Protein AF-A0AAD5YT96-F1 (afdb_monomer_lite)

Organism: NCBI:txid56174

Foldseek 3Di:
DKKFFDPDPPPDCVVVVVVVVVPPPPDDDDDDDDDDDDDDDDDDPDDPDDPPPGDPAIADADPDPVSNVVVQPFADPPRRTGIDDDDFPKDWDWDADPVGIDIDIDDDGPDDDHPDPDQDPVLLVVLLVVCVVPVPDALVCLQVAPQDPVGGHDHNCVSDVCSPDSVSSVVSSVVSVCVVVPVDDVVVVVVVVVVVCVVPVVFFPDADVVVGDTHGHDPVNVVVVVPPPPVPDDPPDPDDPVPDDPPPPPDPPDDPDDDDPPPPDDPDPPPPPVPVVVVVVVVVVVVVVVVVPPDD

Structure (mmCIF, N/CA/C/O backbone):
data_AF-A0AAD5YT96-F1
#
_entry.id   AF-A0AAD5YT96-F1
#
loop_
_atom_site.group_PDB
_atom_site.id
_atom_site.type_symbol
_atom_site.label_atom_id
_atom_site.label_alt_id
_atom_site.label_comp_id
_atom_site.label_asym_id
_atom_site.label_entity_id
_atom_site.label_seq_id
_atom_site.pdbx_PDB_ins_code
_atom_site.Cartn_x
_atom_site.Cartn_y
_atom_site.Cartn_z
_atom_site.occupancy
_atom_site.B_iso_or_equiv
_atom_site.auth_seq_id
_atom_site.auth_comp_id
_atom_site.auth_asym_id
_atom_site.auth_atom_id
_atom_site.pdbx_PDB_model_num
ATOM 1 N N . MET A 1 1 ? -18.686 1.830 10.855 1.00 65.75 1 MET A N 1
ATOM 2 C CA . MET A 1 1 ? -18.385 1.166 12.133 1.00 65.75 1 MET A CA 1
ATOM 3 C C . MET A 1 1 ? -17.156 1.836 12.727 1.00 65.75 1 MET A C 1
ATOM 5 O O . MET A 1 1 ? -16.194 1.998 11.982 1.00 65.75 1 MET A O 1
ATOM 9 N N . PHE A 1 2 ? -17.164 2.235 14.001 1.00 76.19 2 PHE A N 1
ATOM 10 C CA . PHE A 1 2 ? -15.966 2.709 14.718 1.00 76.19 2 PHE A CA 1
ATOM 11 C C . PHE A 1 2 ? -16.001 2.341 16.193 1.00 76.19 2 PHE A C 1
ATOM 13 O O . PHE A 1 2 ? -17.025 1.892 16.704 1.00 76.19 2 PHE A O 1
ATOM 20 N N . LEU A 1 3 ? -14.857 2.530 16.848 1.00 70.88 3 LEU A N 1
ATOM 21 C CA . LEU A 1 3 ? -14.737 2.448 18.294 1.00 70.88 3 LEU A CA 1
ATOM 22 C C . LEU A 1 3 ? -14.707 3.851 18.896 1.00 70.88 3 LEU A C 1
ATOM 24 O O . LEU A 1 3 ? -13.944 4.697 18.421 1.00 70.88 3 LEU A O 1
ATOM 28 N N . HIS A 1 4 ? -15.523 4.083 19.918 1.00 74.69 4 HIS A N 1
ATOM 29 C CA . HIS A 1 4 ? -15.479 5.279 20.758 1.00 74.69 4 HIS A CA 1
ATOM 30 C C . HIS A 1 4 ? -14.890 4.918 22.123 1.00 74.69 4 HIS A C 1
ATOM 32 O O . HIS A 1 4 ? -15.041 3.786 22.574 1.00 74.69 4 HIS A O 1
ATOM 38 N N . VAL A 1 5 ? -14.215 5.856 22.783 1.00 73.31 5 VAL A N 1
ATOM 39 C CA . VAL A 1 5 ? -13.681 5.630 24.128 1.00 73.31 5 VAL A CA 1
ATOM 40 C C . VAL A 1 5 ? -14.692 6.110 25.166 1.00 73.31 5 VAL A C 1
ATOM 42 O O . VAL A 1 5 ? -15.001 7.299 25.210 1.00 73.31 5 VAL A O 1
ATOM 45 N N . GLU A 1 6 ? -15.192 5.227 26.025 1.00 66.19 6 GLU A N 1
ATOM 46 C CA . GLU A 1 6 ? -15.947 5.659 27.207 1.00 66.19 6 GLU A CA 1
ATOM 47 C C . GLU A 1 6 ? -14.989 5.908 28.374 1.00 66.19 6 GLU A C 1
ATOM 49 O O . GLU A 1 6 ? -14.220 5.033 28.779 1.00 66.19 6 GLU A O 1
ATOM 54 N N . SER A 1 7 ? -15.032 7.117 28.934 1.00 53.22 7 SER A N 1
ATOM 55 C CA . SER A 1 7 ? -14.354 7.440 30.187 1.00 53.22 7 SER A CA 1
ATOM 56 C C . SER A 1 7 ? -15.184 6.900 31.350 1.00 53.22 7 SER A C 1
ATOM 58 O O . SER A 1 7 ? -15.974 7.632 31.946 1.00 53.22 7 SER A O 1
ATOM 60 N N . LYS A 1 8 ? -15.045 5.612 31.669 1.00 52.78 8 LYS A N 1
ATOM 61 C CA . LYS A 1 8 ? -15.548 5.111 32.951 1.00 52.78 8 LYS A CA 1
ATOM 62 C C . LYS A 1 8 ? -14.584 5.549 34.059 1.00 52.78 8 LYS A C 1
ATOM 64 O O . LYS A 1 8 ? -13.377 5.357 33.898 1.00 52.78 8 LYS A O 1
ATOM 69 N N . PRO A 1 9 ? -15.072 6.156 35.154 1.00 51.94 9 PRO A N 1
ATOM 70 C CA . PRO A 1 9 ? -14.238 6.389 36.322 1.00 51.94 9 PRO A CA 1
ATOM 71 C C . PRO A 1 9 ? -13.747 5.032 36.842 1.00 51.94 9 PRO A C 1
ATOM 73 O O . PRO A 1 9 ? -14.511 4.071 36.918 1.00 51.94 9 PRO A O 1
ATOM 76 N N . LEU A 1 10 ? -12.451 4.942 37.132 1.00 49.16 10 LEU A N 1
ATOM 77 C CA . LEU A 1 10 ? -11.781 3.732 37.608 1.00 49.16 10 LEU A CA 1
ATOM 78 C C . LEU A 1 10 ? -12.181 3.437 39.063 1.00 49.16 10 LEU A C 1
ATOM 80 O O . LEU A 1 10 ? -11.370 3.579 39.964 1.00 49.16 10 LEU A O 1
ATOM 84 N N . THR A 1 11 ? -13.429 3.051 39.322 1.00 48.69 11 THR A N 1
ATOM 85 C CA . THR A 1 11 ? -13.911 2.739 40.682 1.00 48.69 11 THR A CA 1
ATOM 86 C C . THR A 1 11 ? -13.857 1.242 41.007 1.00 48.69 11 THR A C 1
ATOM 88 O O . THR A 1 11 ? -14.713 0.750 41.730 1.00 48.69 11 THR A O 1
ATOM 91 N N . GLY A 1 12 ? -12.899 0.486 40.457 1.00 48.53 12 GLY A N 1
ATOM 92 C CA . GLY A 1 12 ? -12.853 -0.969 40.693 1.00 48.53 12 GLY A CA 1
ATOM 93 C C . GLY A 1 12 ? -11.613 -1.727 40.212 1.00 48.53 12 GLY A C 1
ATOM 94 O O . GLY A 1 12 ? -11.665 -2.948 40.121 1.00 48.53 12 GLY A O 1
ATOM 95 N N . ILE A 1 13 ? -10.508 -1.047 39.875 1.00 51.44 13 ILE A N 1
ATOM 96 C CA . ILE A 1 13 ? -9.258 -1.733 39.473 1.00 51.44 13 ILE A CA 1
ATOM 97 C C . ILE A 1 13 ? -8.363 -2.071 40.683 1.00 51.44 13 ILE A C 1
ATOM 99 O O . ILE A 1 13 ? -7.537 -2.977 40.590 1.00 51.44 13 ILE A O 1
ATOM 103 N N . GLU A 1 14 ? -8.568 -1.432 41.840 1.00 52.09 14 GLU A N 1
ATOM 104 C CA . GLU A 1 14 ? -7.788 -1.711 43.060 1.00 52.09 14 GLU A CA 1
ATOM 105 C C . GLU A 1 14 ? -7.943 -3.167 43.541 1.00 52.09 14 GLU A C 1
ATOM 107 O O . GLU A 1 14 ? -6.969 -3.782 43.970 1.00 52.09 14 GLU A O 1
ATOM 112 N N . GLU A 1 15 ? -9.115 -3.776 43.342 1.00 51.19 15 GLU A N 1
ATOM 113 C CA . GLU A 1 15 ? -9.391 -5.154 43.775 1.00 51.19 15 GLU A CA 1
ATOM 114 C C . GLU A 1 15 ? -8.716 -6.220 42.880 1.00 51.19 15 GLU A C 1
ATOM 116 O O . GLU A 1 15 ? -8.413 -7.324 43.331 1.00 51.19 15 GLU A O 1
ATOM 121 N N . GLN A 1 16 ? -8.392 -5.889 41.621 1.00 51.47 16 GLN A N 1
ATOM 122 C CA . GLN A 1 16 ? -7.688 -6.802 40.703 1.00 51.47 16 GLN A CA 1
ATOM 123 C C . GLN A 1 16 ? -6.158 -6.700 40.790 1.00 51.47 16 GLN A C 1
ATOM 125 O O . GLN A 1 16 ? -5.457 -7.623 40.368 1.00 51.47 16 GLN A O 1
ATOM 130 N N . LEU A 1 17 ? -5.622 -5.603 41.337 1.00 54.84 17 LEU A N 1
ATOM 131 C CA . LEU A 1 17 ? -4.183 -5.448 41.579 1.00 54.84 17 LEU A CA 1
ATOM 132 C C . LEU A 1 17 ? -3.730 -6.212 42.831 1.00 54.84 17 LEU A C 1
ATOM 134 O O . LEU A 1 17 ? -2.691 -6.866 42.774 1.00 54.84 17 LEU A O 1
ATOM 138 N N . GLN A 1 18 ? -4.550 -6.263 43.889 1.00 54.16 18 GLN A N 1
ATOM 139 C CA . GLN A 1 18 ? -4.245 -7.064 45.085 1.00 54.16 18 GLN A CA 1
ATOM 140 C C . GLN A 1 18 ? -4.156 -8.571 44.796 1.00 54.16 18 GLN A C 1
ATOM 142 O O . GLN A 1 18 ? -3.292 -9.243 45.347 1.00 54.16 18 GLN A O 1
ATOM 147 N N . GLN A 1 19 ? -4.961 -9.105 43.868 1.00 50.59 19 GLN A N 1
ATOM 148 C CA . GLN A 1 19 ? -4.859 -10.518 43.464 1.00 50.59 19 GLN A CA 1
ATOM 149 C C . GLN A 1 19 ? -3.621 -10.836 42.608 1.00 50.59 19 GLN A C 1
ATOM 151 O O . GLN A 1 19 ? -3.222 -11.997 42.523 1.00 50.59 19 GLN A O 1
ATOM 156 N N . LYS A 1 20 ? -2.998 -9.836 41.968 1.00 52.22 20 LYS A N 1
ATOM 157 C CA . LYS A 1 20 ? -1.771 -10.029 41.176 1.00 52.22 20 LYS A CA 1
ATOM 158 C C . LYS A 1 20 ? -0.493 -9.929 42.004 1.00 52.22 20 LYS A C 1
ATOM 160 O O . LYS A 1 20 ? 0.502 -10.532 41.612 1.00 52.22 20 LYS A O 1
ATOM 165 N N . GLU A 1 21 ? -0.513 -9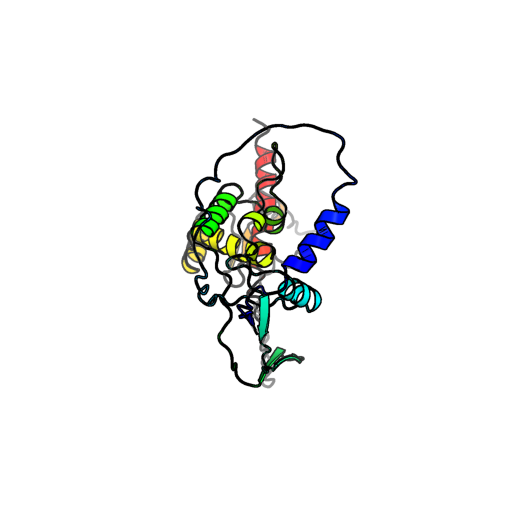.218 43.128 1.00 52.41 21 GLU A N 1
ATOM 166 C CA . GLU A 1 21 ? 0.627 -9.175 44.052 1.00 52.41 21 GLU A CA 1
ATOM 167 C C . GLU A 1 21 ? 0.802 -10.501 44.807 1.00 52.41 21 GLU A C 1
ATOM 169 O O . GLU A 1 21 ? 1.930 -10.920 45.035 1.00 52.41 21 GLU A O 1
ATOM 174 N N . THR A 1 22 ? -0.278 -11.252 45.055 1.00 46.03 22 THR A N 1
ATOM 175 C CA . THR A 1 22 ? -0.202 -12.568 45.725 1.00 46.03 22 THR A CA 1
ATOM 176 C C . THR A 1 22 ? 0.441 -13.673 44.870 1.00 46.03 22 THR A C 1
ATOM 178 O O . THR A 1 22 ? 0.828 -14.706 45.402 1.00 46.03 22 THR A O 1
ATOM 181 N N . TYR A 1 23 ? 0.581 -13.481 43.553 1.00 45.09 23 TYR A N 1
ATOM 182 C CA . TYR A 1 23 ? 1.181 -14.470 42.641 1.00 45.09 23 TYR A CA 1
ATOM 183 C C . TYR A 1 23 ? 2.608 -14.126 42.195 1.00 45.09 23 TYR A C 1
ATOM 185 O O . TYR A 1 23 ? 3.166 -14.825 41.352 1.00 45.09 23 TYR A O 1
ATOM 193 N N . LYS A 1 24 ? 3.210 -13.060 42.735 1.00 41.88 24 LYS A N 1
ATOM 194 C CA . LYS A 1 24 ? 4.530 -12.578 42.303 1.00 41.88 24 LYS A CA 1
ATOM 195 C C . LYS A 1 24 ? 5.691 -12.938 43.239 1.00 41.88 24 LYS A C 1
ATOM 197 O O . LYS A 1 24 ? 6.822 -12.618 42.908 1.00 41.88 24 LYS A O 1
ATOM 202 N N . GLU A 1 25 ? 5.436 -13.633 44.348 1.00 47.22 25 GLU A N 1
ATOM 203 C CA . GLU A 1 25 ? 6.465 -14.023 45.332 1.00 47.22 25 GLU A CA 1
ATOM 204 C C . GLU A 1 25 ? 7.109 -15.406 45.091 1.00 47.22 25 GLU A C 1
ATOM 206 O O . GLU A 1 25 ? 7.810 -15.901 45.968 1.00 47.22 25 GLU A O 1
ATOM 211 N N . LEU A 1 26 ? 6.911 -16.055 43.933 1.00 48.59 26 LEU A N 1
ATOM 212 C CA . LEU A 1 26 ? 7.456 -17.409 43.704 1.00 48.59 26 LEU A CA 1
ATOM 213 C C . LEU A 1 26 ? 8.486 -17.570 42.584 1.00 48.59 26 LEU A C 1
ATOM 215 O O . LEU A 1 26 ? 9.011 -18.667 42.45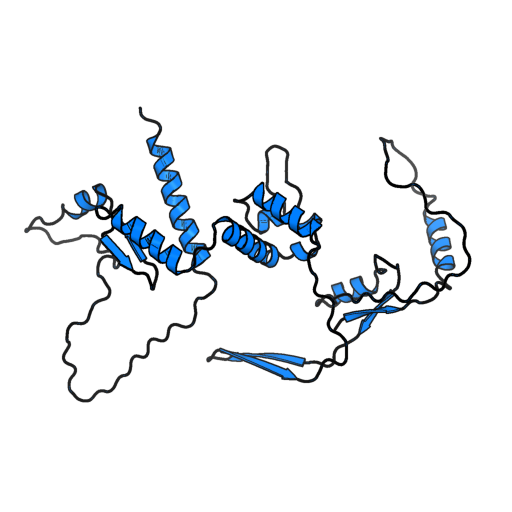8 1.00 48.59 26 LEU A O 1
ATOM 219 N N . ASP A 1 27 ? 8.859 -16.522 41.848 1.00 42.41 27 ASP A N 1
ATOM 220 C CA . ASP A 1 27 ? 9.869 -16.649 40.787 1.00 42.41 27 ASP A CA 1
ATOM 221 C C . ASP A 1 27 ? 10.835 -15.451 40.775 1.00 42.41 27 ASP A C 1
ATOM 223 O O . ASP A 1 27 ? 10.797 -14.598 39.887 1.00 42.41 27 ASP A O 1
ATOM 227 N N . GLU A 1 28 ? 11.731 -15.392 41.761 1.00 47.16 28 GLU A N 1
ATOM 228 C CA . GLU A 1 28 ? 12.970 -14.611 41.674 1.00 47.16 28 GLU A CA 1
ATOM 229 C C . GLU A 1 28 ? 14.167 -15.489 42.052 1.00 47.16 28 GLU A C 1
ATOM 231 O O . GLU A 1 28 ? 14.463 -15.668 43.225 1.00 47.16 28 GLU A O 1
ATOM 236 N N . GLU A 1 29 ? 14.890 -16.000 41.050 1.00 41.94 29 GLU A N 1
ATOM 237 C CA . GLU A 1 29 ? 16.328 -16.270 41.158 1.00 41.94 29 GLU A CA 1
ATOM 238 C C . GLU A 1 29 ? 16.988 -16.288 39.760 1.00 41.94 29 GLU A C 1
ATOM 240 O O . GLU A 1 29 ? 16.572 -17.033 38.875 1.00 41.94 29 GLU A O 1
ATOM 245 N N . SER A 1 30 ? 18.069 -15.499 39.612 1.00 43.31 30 SER A N 1
ATOM 246 C CA . SER A 1 30 ? 19.085 -15.517 38.530 1.00 43.31 30 SER A CA 1
ATOM 247 C C . SER A 1 30 ? 18.686 -14.887 37.170 1.00 43.31 30 SER A C 1
ATOM 249 O O . SER A 1 30 ? 17.734 -15.315 36.539 1.00 43.31 30 SER A O 1
ATOM 251 N N . SER A 1 31 ? 19.357 -13.897 36.560 1.00 41.06 31 SER A N 1
ATOM 252 C CA . SER A 1 31 ? 20.645 -13.221 36.782 1.00 41.06 31 SER A CA 1
ATOM 253 C C . SER A 1 31 ? 20.791 -12.016 35.815 1.00 41.06 31 SER A C 1
ATOM 255 O O . SER A 1 31 ? 20.471 -12.151 34.637 1.00 41.06 31 SER A O 1
ATOM 257 N N . THR A 1 32 ? 21.329 -10.892 36.322 1.00 41.47 32 THR A N 1
ATOM 258 C CA . THR A 1 32 ? 22.281 -9.903 35.721 1.00 41.47 32 THR A CA 1
ATOM 259 C C . THR A 1 32 ? 22.065 -9.388 34.275 1.00 41.47 32 THR A C 1
ATOM 261 O O . THR A 1 32 ? 22.180 -10.153 33.327 1.00 41.47 32 THR A O 1
ATOM 264 N N . ALA A 1 33 ? 21.714 -8.119 34.008 1.00 43.22 33 ALA A N 1
ATOM 265 C CA . ALA A 1 33 ? 22.421 -6.827 34.199 1.00 43.22 33 ALA A CA 1
ATOM 266 C C . ALA A 1 33 ? 23.356 -6.386 33.040 1.00 43.22 33 ALA A C 1
ATOM 268 O O . ALA A 1 33 ? 24.482 -6.859 32.934 1.00 43.22 33 ALA A O 1
ATOM 269 N N . SER A 1 34 ? 22.889 -5.407 32.247 1.00 44.03 34 SER A N 1
ATOM 270 C CA . SER A 1 34 ? 23.604 -4.185 31.796 1.00 44.03 34 SER A CA 1
ATOM 271 C C . SER A 1 34 ? 22.580 -3.256 31.097 1.00 44.03 34 SER A C 1
ATOM 273 O O . SER A 1 34 ? 21.880 -3.666 30.177 1.00 44.03 34 SER A O 1
ATOM 275 N N . GLU A 1 35 ? 22.141 -2.178 31.760 1.00 41.09 35 GLU A N 1
ATOM 276 C CA . GLU A 1 35 ? 22.614 -0.780 31.616 1.00 41.09 35 GLU A CA 1
ATOM 277 C C . GLU A 1 35 ? 22.370 -0.143 30.230 1.00 41.09 35 GLU A C 1
ATOM 279 O O . GLU A 1 35 ? 22.791 -0.680 29.216 1.00 41.09 35 GLU A O 1
ATOM 284 N N . SER A 1 36 ? 21.794 1.053 30.071 1.00 43.91 36 SER A N 1
ATOM 285 C CA . SER A 1 36 ? 20.964 1.926 30.915 1.00 43.91 36 SER A CA 1
ATOM 286 C C . SER A 1 36 ? 20.520 3.132 30.056 1.00 43.91 36 SER A C 1
ATOM 288 O O . SER A 1 36 ? 21.284 3.687 29.278 1.00 43.91 36 SER A O 1
ATOM 290 N N . GLN A 1 37 ? 19.242 3.496 30.204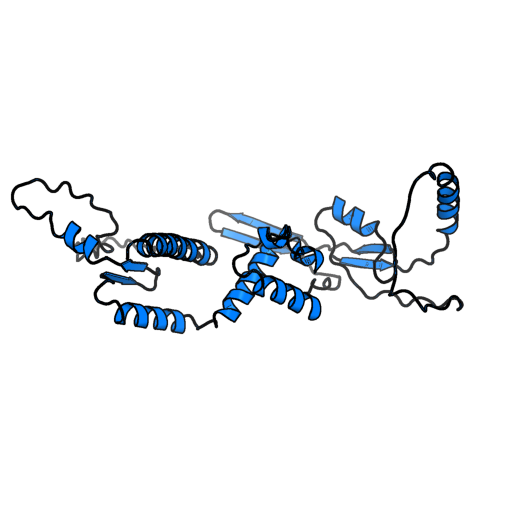 1.00 38.41 37 GLN A N 1
ATOM 291 C CA . GLN A 1 37 ? 18.738 4.850 30.488 1.00 38.41 37 GLN A CA 1
ATOM 292 C C . GLN A 1 37 ? 19.153 6.038 29.595 1.00 38.41 37 GLN A C 1
ATOM 294 O O . GLN A 1 37 ? 20.287 6.498 29.621 1.00 38.41 37 GLN A O 1
ATOM 299 N N . ASN A 1 38 ? 18.152 6.656 28.949 1.00 38.19 38 ASN A N 1
ATOM 300 C CA . ASN A 1 38 ? 17.862 8.095 29.088 1.00 38.19 38 ASN A CA 1
ATOM 301 C C . ASN A 1 38 ? 16.631 8.486 28.250 1.00 38.19 38 ASN A C 1
ATOM 303 O O . ASN A 1 38 ? 16.779 8.764 27.068 1.00 38.19 38 ASN A O 1
ATOM 307 N N . TYR A 1 39 ? 15.430 8.487 28.847 1.00 39.91 39 TYR A N 1
ATOM 308 C CA . TYR A 1 39 ? 14.295 9.377 28.501 1.00 39.91 39 TYR A CA 1
ATOM 309 C C . TYR A 1 39 ? 13.114 9.138 29.468 1.00 39.91 39 TYR A C 1
ATOM 311 O O . TYR A 1 39 ? 12.016 8.761 29.070 1.00 39.91 39 TYR A O 1
ATOM 319 N N . ALA A 1 40 ? 13.340 9.284 30.773 1.00 44.59 40 ALA A N 1
ATOM 320 C CA . ALA A 1 40 ? 12.254 9.239 31.752 1.00 44.59 40 ALA A CA 1
ATOM 321 C C . ALA A 1 40 ? 12.629 10.057 32.986 1.00 44.59 40 ALA A C 1
ATOM 323 O O . ALA A 1 40 ? 13.113 9.531 33.983 1.00 44.59 40 ALA A O 1
ATOM 324 N N . SER A 1 41 ? 12.407 11.362 32.909 1.00 42.34 41 SER A N 1
ATOM 325 C CA . SER A 1 41 ? 12.352 12.218 34.086 1.00 42.34 41 SER A CA 1
ATOM 326 C C . SER A 1 41 ? 11.353 13.343 33.835 1.00 42.34 41 SER A C 1
ATOM 328 O O . SER A 1 41 ? 11.331 13.944 32.762 1.00 42.34 41 SER A O 1
ATOM 330 N N . ASN A 1 42 ? 10.535 13.579 34.861 1.00 44.09 42 ASN A N 1
ATOM 331 C CA . ASN A 1 42 ? 9.488 14.591 35.019 1.00 44.09 42 ASN A CA 1
ATOM 332 C C . ASN A 1 42 ? 8.083 14.199 34.538 1.00 44.09 42 ASN A C 1
ATOM 334 O O . ASN A 1 42 ? 7.628 14.625 33.482 1.00 44.09 42 ASN A O 1
ATOM 338 N N . MET A 1 43 ? 7.353 13.483 35.398 1.00 42.22 43 MET A N 1
ATOM 339 C CA . MET A 1 43 ? 5.934 13.764 35.637 1.00 42.22 43 MET A CA 1
ATOM 340 C C . MET A 1 43 ? 5.688 13.714 37.145 1.00 42.22 43 MET A C 1
ATOM 342 O O . MET A 1 43 ? 5.783 12.657 37.764 1.00 42.22 43 MET A O 1
ATOM 346 N N . ASP A 1 44 ? 5.445 14.897 37.706 1.00 44.50 44 ASP A N 1
ATOM 347 C CA . ASP A 1 44 ? 5.155 15.135 39.113 1.00 44.50 44 ASP A CA 1
ATOM 348 C C . ASP A 1 44 ? 3.864 14.441 39.554 1.00 44.50 44 ASP A C 1
ATOM 350 O O . ASP A 1 44 ? 2.781 14.625 38.993 1.00 44.50 44 ASP A O 1
ATOM 354 N N . SER A 1 45 ? 4.000 13.679 40.631 1.00 52.44 45 SER A N 1
ATOM 355 C CA . SER A 1 45 ? 2.943 12.979 41.346 1.00 52.44 45 SER A CA 1
ATOM 356 C C . SER A 1 45 ? 2.247 13.914 42.335 1.00 52.44 45 SER A C 1
ATOM 358 O O . SER A 1 45 ? 2.392 13.755 43.541 1.00 52.44 45 SER A O 1
ATOM 360 N N . SER A 1 46 ? 1.488 14.905 41.866 1.00 57.84 46 SER A N 1
ATOM 361 C CA . SER A 1 46 ? 0.400 15.481 42.672 1.00 57.84 46 SER A CA 1
ATOM 362 C C . SER A 1 46 ? -0.547 16.289 41.791 1.00 57.84 46 SER A C 1
ATOM 364 O O . SER A 1 46 ? -0.129 17.248 41.154 1.00 57.84 46 SER A O 1
ATOM 366 N N . THR A 1 47 ? -1.822 15.900 41.716 1.00 47.16 47 THR A N 1
ATOM 367 C CA . THR A 1 47 ? -2.968 16.825 41.626 1.00 47.16 47 THR A CA 1
ATOM 368 C C . THR A 1 47 ? -4.285 16.057 41.605 1.00 47.16 47 THR A C 1
ATOM 370 O O . THR A 1 47 ? -4.471 15.069 40.898 1.00 47.16 47 THR A O 1
ATOM 373 N N . ALA A 1 48 ? -5.204 16.549 42.426 1.00 48.03 48 ALA A N 1
ATOM 374 C CA . ALA A 1 48 ? -6.566 16.086 42.583 1.00 48.03 48 ALA A CA 1
ATOM 375 C C . ALA A 1 48 ? -7.341 16.024 41.254 1.00 48.03 48 ALA A C 1
ATOM 377 O O . ALA A 1 48 ? -7.371 16.994 40.503 1.00 48.03 48 ALA A O 1
ATOM 378 N N . GLY A 1 49 ? -8.018 14.895 41.020 1.00 54.91 49 GLY A N 1
ATOM 379 C CA . GLY A 1 49 ? -9.350 14.810 40.406 1.00 54.91 49 GLY A CA 1
ATOM 380 C C . GLY A 1 49 ? -9.645 15.614 39.136 1.00 54.91 49 GLY A C 1
ATOM 381 O O . GLY A 1 49 ? -10.792 16.014 38.949 1.00 54.91 49 GLY A O 1
ATOM 382 N N . ALA A 1 50 ? -8.671 15.865 38.259 1.00 58.69 50 ALA A N 1
ATOM 383 C CA . ALA A 1 50 ? -8.959 16.473 36.966 1.00 58.69 50 ALA A CA 1
ATOM 384 C C . ALA A 1 50 ? -9.811 15.493 36.147 1.00 58.69 50 ALA A C 1
ATOM 386 O O . ALA A 1 50 ? -9.344 14.418 35.762 1.00 58.69 50 ALA A O 1
ATOM 387 N N . VAL A 1 51 ? -11.072 15.855 35.893 1.00 62.94 51 VAL A N 1
ATOM 388 C CA . VAL A 1 51 ? -11.963 15.131 34.980 1.00 62.94 51 VAL A CA 1
ATOM 389 C C . VAL A 1 51 ? -11.268 15.083 33.621 1.00 62.94 51 VAL A C 1
ATOM 391 O O . VAL A 1 51 ? -11.213 16.074 32.895 1.00 62.94 51 VAL A O 1
ATOM 394 N N . LYS A 1 52 ? -10.656 13.935 33.315 1.00 67.25 52 LYS A N 1
ATOM 395 C CA . LYS A 1 52 ? -9.902 13.715 32.083 1.00 67.25 52 LYS A CA 1
ATOM 396 C C . LYS A 1 52 ? -10.858 13.953 30.919 1.00 67.25 52 LYS A C 1
ATOM 398 O O . LYS A 1 52 ? -11.858 13.247 30.798 1.00 67.25 52 LYS A O 1
ATOM 403 N N . ALA A 1 53 ? -10.576 14.974 30.108 1.00 73.25 53 ALA A N 1
ATOM 404 C CA . ALA A 1 53 ? -11.419 15.328 28.973 1.00 73.25 53 ALA A CA 1
ATOM 405 C C . ALA A 1 53 ? -11.698 14.079 28.112 1.00 73.25 53 ALA A C 1
ATOM 407 O O . ALA A 1 53 ? -10.785 13.263 27.914 1.00 73.25 53 ALA A O 1
ATOM 408 N N . PRO A 1 54 ? -12.937 13.904 27.615 1.00 73.94 54 PRO A N 1
ATOM 409 C CA . PRO A 1 54 ? -13.301 12.730 26.839 1.00 73.94 54 PRO A CA 1
ATOM 410 C C . PRO A 1 54 ? -12.367 12.604 25.638 1.00 73.94 54 PRO A C 1
ATOM 412 O O . PRO A 1 54 ? -12.109 13.559 24.903 1.00 73.94 54 PRO A O 1
ATOM 415 N N . CYS A 1 55 ? -11.813 11.409 25.461 1.00 79.62 55 CYS A N 1
ATOM 416 C CA . CYS A 1 55 ? -10.875 11.151 24.387 1.00 79.62 55 CYS A CA 1
ATOM 417 C C . CYS A 1 55 ? -11.624 11.173 23.050 1.00 79.62 55 CYS A C 1
ATOM 419 O O . CYS A 1 55 ? -12.323 10.224 22.711 1.00 79.62 55 CYS A O 1
ATOM 421 N N . ALA A 1 56 ? -11.460 12.246 22.275 1.00 82.06 56 ALA A N 1
ATOM 422 C CA . ALA A 1 56 ? -12.157 12.449 21.002 1.00 82.06 56 ALA A CA 1
ATOM 423 C C . ALA A 1 56 ? -11.674 11.532 19.854 1.00 82.06 56 ALA A C 1
ATOM 425 O O . ALA A 1 56 ? -12.080 11.698 18.703 1.00 82.06 56 ALA A O 1
ATOM 426 N N . PHE A 1 57 ? -10.782 10.579 20.129 1.00 82.56 57 PHE A N 1
ATOM 427 C CA . PHE A 1 57 ? -10.215 9.717 19.099 1.00 82.56 57 PHE A CA 1
ATOM 428 C C . PHE A 1 57 ? -11.132 8.540 18.774 1.00 82.56 57 PHE A C 1
ATOM 430 O O . PHE A 1 57 ? -11.568 7.800 19.654 1.00 82.56 57 PHE A O 1
ATOM 437 N N . LYS A 1 58 ? -11.358 8.326 17.475 1.00 87.50 58 LYS A N 1
ATOM 438 C CA . LYS A 1 58 ? -12.145 7.209 16.945 1.00 87.50 58 LYS A CA 1
ATOM 439 C C . LYS A 1 58 ? -11.229 6.238 16.223 1.00 87.50 58 LYS A C 1
ATOM 441 O O . LYS A 1 58 ? -10.569 6.603 15.247 1.00 87.50 58 LYS A O 1
ATOM 446 N N . LEU A 1 59 ? -11.200 4.989 16.680 1.00 89.25 59 LEU A N 1
ATOM 447 C CA . LEU A 1 59 ? -10.432 3.937 16.019 1.00 89.25 59 LEU A CA 1
ATOM 448 C C . LEU A 1 59 ? -11.266 3.226 14.956 1.00 89.25 59 LEU A C 1
ATOM 450 O O . LEU A 1 59 ? -12.465 2.989 15.118 1.00 89.25 59 LEU A O 1
ATOM 454 N N . GLN A 1 60 ? -10.598 2.830 13.873 1.00 90.69 60 GLN A N 1
ATOM 455 C CA . GLN A 1 60 ? -11.184 1.914 12.907 1.00 90.69 60 GLN A CA 1
ATOM 456 C C . GLN A 1 60 ? -11.295 0.516 13.546 1.00 90.69 60 GLN A C 1
ATOM 458 O O . GLN A 1 60 ? -10.295 0.018 14.083 1.00 90.69 60 GLN A O 1
ATOM 463 N N . PRO A 1 61 ? -12.477 -0.124 13.500 1.00 93.44 61 PRO A N 1
ATOM 464 C CA . PRO A 1 61 ? -12.652 -1.452 14.053 1.00 93.44 61 PRO A CA 1
ATOM 465 C C . PRO A 1 61 ? -11.956 -2.464 13.146 1.00 93.44 61 PRO A C 1
ATOM 467 O O . PRO A 1 61 ? -11.909 -2.302 11.920 1.00 93.44 61 PRO A O 1
ATOM 470 N N . LYS A 1 62 ? -11.395 -3.515 13.743 1.00 91.38 62 LYS A N 1
ATOM 471 C CA . LYS A 1 62 ? -10.941 -4.679 12.979 1.00 91.38 62 LYS A CA 1
ATOM 472 C C . LYS A 1 62 ? -12.155 -5.375 12.355 1.00 91.38 62 LYS A C 1
ATOM 474 O O . LYS A 1 62 ? -13.221 -5.427 12.953 1.00 91.38 62 LYS A O 1
ATOM 479 N N . THR A 1 63 ? -11.984 -5.878 11.135 1.00 89.81 63 THR A N 1
ATOM 480 C CA . THR A 1 63 ? -13.055 -6.550 10.378 1.00 89.81 63 THR A CA 1
ATOM 481 C C . THR A 1 63 ? -13.311 -7.978 10.849 1.00 89.81 63 THR A C 1
ATOM 483 O O . THR A 1 63 ? -14.401 -8.496 10.663 1.00 89.81 63 THR A O 1
ATOM 486 N N . ASP A 1 64 ? -12.298 -8.617 11.429 1.00 92.50 64 ASP A N 1
ATOM 487 C CA . ASP A 1 64 ? -12.390 -9.958 12.000 1.00 92.50 64 ASP A CA 1
ATOM 488 C C . ASP A 1 64 ? -12.921 -9.888 13.438 1.00 92.50 64 ASP A C 1
ATOM 490 O O . ASP A 1 64 ? -12.408 -9.103 14.239 1.00 92.50 64 ASP A O 1
ATOM 494 N N . THR A 1 65 ? -13.926 -10.703 13.769 1.00 93.88 65 THR A N 1
ATOM 495 C CA . THR A 1 65 ? -14.624 -10.661 15.065 1.00 93.88 65 THR A CA 1
ATOM 496 C C . THR A 1 65 ? -13.702 -10.964 16.245 1.00 93.88 65 THR A C 1
ATOM 498 O O . THR A 1 65 ? -13.766 -10.275 17.260 1.00 93.88 65 THR A O 1
ATOM 501 N N . HIS A 1 66 ? -12.797 -11.941 16.120 1.00 95.81 66 HIS A N 1
ATOM 502 C CA . HIS A 1 66 ? -11.844 -12.264 17.185 1.00 95.81 66 HIS A CA 1
ATOM 503 C C . HIS A 1 66 ? -10.879 -11.094 17.421 1.00 95.81 66 HIS A C 1
ATOM 505 O O . HIS A 1 66 ? -10.659 -10.669 18.556 1.00 95.81 66 HIS A O 1
ATOM 511 N N . LYS A 1 67 ? -10.358 -10.499 16.341 1.00 93.56 67 LYS A N 1
ATOM 512 C CA . LYS A 1 67 ? -9.495 -9.309 16.422 1.00 93.56 67 LYS A CA 1
ATOM 513 C C . LYS A 1 67 ? -10.238 -8.074 16.930 1.00 93.56 67 LYS A C 1
ATOM 515 O O . LYS A 1 67 ? -9.615 -7.248 17.589 1.00 93.56 67 LYS A O 1
ATOM 520 N N . LEU A 1 68 ? -11.529 -7.927 16.631 1.00 95.31 68 LEU A N 1
ATOM 521 C CA . LEU A 1 68 ? -12.367 -6.853 17.162 1.00 95.31 68 LEU A CA 1
ATOM 522 C C . LEU A 1 68 ? -12.551 -7.008 18.673 1.00 95.31 68 LEU A C 1
ATOM 524 O O . LEU A 1 68 ? -12.345 -6.046 19.403 1.00 95.31 68 LEU A O 1
ATOM 528 N N . ASN A 1 69 ? -12.858 -8.212 19.152 1.00 96.44 69 ASN A N 1
ATOM 529 C CA . ASN A 1 69 ? -13.009 -8.476 20.583 1.00 96.44 69 ASN A CA 1
ATOM 530 C C . ASN A 1 69 ? -11.699 -8.235 21.342 1.00 96.44 69 ASN A C 1
ATOM 532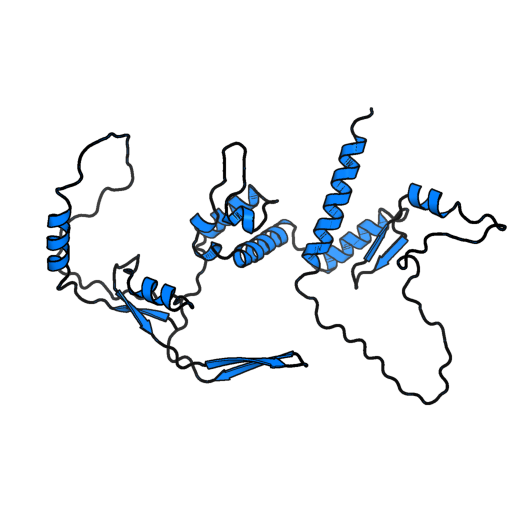 O O . ASN A 1 69 ? -11.701 -7.562 22.369 1.00 96.44 69 ASN A O 1
ATOM 536 N N . ALA A 1 70 ? -10.568 -8.688 20.792 1.00 96.06 70 ALA A N 1
ATOM 537 C CA . ALA A 1 70 ? -9.250 -8.378 21.345 1.00 96.06 70 ALA A CA 1
ATOM 538 C C . ALA A 1 70 ? -8.970 -6.862 21.357 1.00 96.06 70 ALA A C 1
ATOM 540 O O . ALA A 1 70 ? -8.409 -6.341 22.317 1.00 96.06 70 ALA A O 1
ATOM 541 N N . GLN A 1 71 ? -9.398 -6.136 20.315 1.00 94.56 71 GLN A N 1
ATOM 542 C CA . GLN A 1 71 ? -9.293 -4.677 20.261 1.00 94.56 71 GLN A CA 1
ATOM 543 C C . GLN A 1 71 ? -10.150 -4.002 21.342 1.00 94.56 71 GLN A C 1
ATOM 545 O O . GLN A 1 71 ? -9.681 -3.050 21.945 1.00 94.56 71 GLN A O 1
ATOM 550 N N . LEU A 1 72 ? -11.368 -4.483 21.604 1.00 96.06 72 LEU A N 1
ATOM 551 C CA . LEU A 1 72 ? -12.271 -3.948 22.634 1.00 96.06 72 LEU A CA 1
ATOM 552 C C . LEU A 1 72 ? -11.802 -4.227 24.069 1.00 96.06 72 LEU A C 1
ATOM 554 O O . LEU A 1 72 ? -12.073 -3.436 24.973 1.00 96.06 72 LEU A O 1
ATOM 558 N N . ALA A 1 73 ? -11.099 -5.343 24.269 1.00 96.25 73 ALA A N 1
ATOM 559 C CA . ALA A 1 73 ? -10.515 -5.714 25.554 1.00 96.25 73 ALA A CA 1
ATOM 560 C C . ALA A 1 73 ? -9.255 -4.898 25.897 1.00 96.25 73 ALA A C 1
ATOM 562 O O . ALA A 1 73 ? -8.934 -4.733 27.071 1.00 96.25 73 ALA A O 1
ATOM 563 N N . ALA A 1 74 ? -8.538 -4.383 24.893 1.00 94.50 74 ALA A N 1
ATOM 564 C CA . ALA A 1 74 ? -7.325 -3.601 25.103 1.00 94.50 74 ALA A CA 1
ATOM 565 C C . ALA A 1 74 ? -7.639 -2.137 25.488 1.00 94.50 74 ALA A C 1
ATOM 567 O O . ALA A 1 74 ? -8.512 -1.513 24.875 1.00 94.50 74 ALA A O 1
ATOM 568 N N . PRO A 1 75 ? -6.905 -1.540 26.449 1.00 93.00 75 PRO A N 1
ATOM 569 C CA . PRO A 1 75 ? -7.053 -0.125 26.778 1.00 93.00 75 PRO A CA 1
ATOM 570 C C . PRO A 1 75 ? -6.560 0.761 25.628 1.00 93.00 75 PRO A C 1
ATOM 572 O O . PRO A 1 75 ? -5.615 0.421 24.908 1.00 93.00 75 PRO A O 1
ATOM 575 N N . TYR A 1 76 ? -7.172 1.934 25.455 1.00 88.19 76 TYR A N 1
ATOM 576 C CA . TYR A 1 76 ? -6.758 2.858 24.402 1.00 88.19 76 TYR A CA 1
ATOM 577 C C . TYR A 1 76 ? -5.344 3.413 24.670 1.00 88.19 76 TYR A C 1
ATOM 579 O O . TYR A 1 76 ? -5.126 3.989 25.735 1.00 88.19 76 TYR A O 1
ATOM 587 N N . PRO A 1 77 ? -4.390 3.353 23.719 1.00 83.62 77 PRO A N 1
ATOM 588 C CA . PRO A 1 77 ? -2.988 3.677 24.004 1.00 83.62 77 PRO A CA 1
ATOM 589 C C . PRO A 1 77 ? -2.718 5.102 24.506 1.00 83.62 77 PRO A C 1
ATOM 591 O O . PRO A 1 77 ? -1.750 5.310 25.225 1.00 83.62 77 PRO A O 1
ATOM 594 N N . LEU A 1 78 ? -3.540 6.091 24.126 1.00 84.38 78 LEU A N 1
ATOM 595 C CA . LEU A 1 78 ? -3.284 7.496 24.483 1.00 84.38 78 LEU A CA 1
ATOM 596 C C . LEU A 1 78 ? -3.935 7.919 25.803 1.00 84.38 78 LEU A C 1
ATOM 598 O O . LEU A 1 78 ? -3.372 8.727 26.532 1.00 84.38 78 LEU A O 1
ATOM 602 N N . CYS A 1 79 ? -5.137 7.424 26.104 1.00 87.62 79 CYS A N 1
ATOM 603 C CA . CYS A 1 79 ? -5.899 7.867 27.278 1.00 87.62 79 CYS A CA 1
ATOM 604 C C . CYS A 1 79 ? -6.206 6.748 28.278 1.00 87.62 79 CYS A C 1
ATOM 606 O O . CYS A 1 79 ? -6.730 7.054 29.347 1.00 87.62 79 CYS A O 1
ATOM 608 N N . GLN A 1 80 ? -5.871 5.499 27.943 1.00 89.06 80 GLN A N 1
ATOM 609 C CA . GLN A 1 80 ? -6.147 4.274 28.702 1.00 89.06 80 GLN A CA 1
ATOM 610 C C . GLN A 1 80 ? -7.638 3.958 28.912 1.00 89.06 80 GLN A C 1
ATOM 612 O O . GLN A 1 80 ? -7.973 3.084 29.702 1.00 89.06 80 GLN A O 1
ATOM 617 N N . GLY A 1 81 ? -8.547 4.634 28.202 1.00 89.31 81 GLY A N 1
ATOM 618 C CA . GLY A 1 81 ? -9.982 4.360 28.298 1.00 89.31 81 GLY A CA 1
ATOM 619 C C . GLY A 1 81 ? -10.404 3.066 27.593 1.00 89.31 81 GLY A C 1
ATOM 620 O O . GLY A 1 81 ? -9.692 2.556 26.722 1.00 89.31 81 GLY A O 1
ATOM 621 N N . GLN A 1 82 ? -11.585 2.559 27.955 1.00 93.38 82 GLN A N 1
ATOM 622 C CA . GLN A 1 82 ? -12.181 1.367 27.350 1.00 93.38 82 GLN A CA 1
ATOM 623 C C . GLN A 1 82 ? -12.756 1.707 25.972 1.00 93.38 82 GLN A C 1
ATOM 625 O O . GLN A 1 82 ? -13.451 2.712 25.804 1.00 93.38 82 GLN A O 1
ATOM 630 N N . LEU A 1 83 ? -12.495 0.848 24.989 1.00 93.88 83 LEU A N 1
ATOM 631 C CA . LEU A 1 83 ? -13.078 0.968 23.660 1.00 93.88 83 LEU A CA 1
ATOM 632 C C . LEU A 1 83 ? -14.487 0.364 23.627 1.00 93.88 83 LEU A C 1
ATOM 634 O O . LEU A 1 83 ? -14.716 -0.738 24.116 1.00 93.88 83 LEU A O 1
ATOM 638 N N . VAL A 1 84 ? -15.418 1.077 22.998 1.00 94.56 84 VAL A N 1
ATOM 639 C CA . VAL A 1 84 ? -16.811 0.674 22.789 1.00 94.56 84 VAL A CA 1
ATOM 640 C C . VAL A 1 84 ? -17.086 0.595 21.300 1.00 94.56 84 VAL A C 1
ATOM 642 O O . VAL A 1 84 ? -16.814 1.539 20.557 1.00 94.56 84 VAL A O 1
ATOM 645 N N . TYR A 1 85 ? -17.627 -0.535 20.854 1.00 95.56 85 TYR A N 1
ATOM 646 C CA . TYR A 1 85 ? -17.994 -0.739 19.459 1.00 95.56 85 TYR A CA 1
ATOM 647 C C . TYR A 1 85 ? -19.329 -0.078 19.131 1.00 95.56 85 TYR A C 1
ATOM 649 O O . TYR A 1 85 ? -20.352 -0.422 19.715 1.00 95.56 85 TYR A O 1
ATOM 657 N N . GLN A 1 86 ? -19.325 0.827 18.150 1.00 94.50 86 GLN A N 1
ATOM 658 C CA . GLN A 1 86 ? -20.544 1.392 17.589 1.00 94.50 86 GLN A CA 1
ATOM 659 C C . GLN A 1 86 ? -20.911 0.654 16.288 1.00 94.50 86 GLN A C 1
ATOM 661 O O . GLN A 1 86 ? -20.226 0.837 15.263 1.00 94.50 86 GLN A O 1
ATOM 666 N N . PRO A 1 87 ? -21.974 -0.178 16.299 1.00 94.25 87 PRO A N 1
ATOM 667 C CA . PRO A 1 87 ? -22.415 -0.899 15.114 1.00 94.25 87 PRO A CA 1
ATOM 668 C C . PRO A 1 87 ? -22.896 0.066 14.025 1.00 94.25 87 PRO A C 1
ATOM 670 O O . PRO A 1 87 ? -23.260 1.217 14.274 1.00 94.25 87 PRO A O 1
ATOM 673 N N . CYS A 1 88 ? -22.860 -0.408 12.783 1.00 93.69 88 CYS A N 1
ATOM 674 C CA . CYS A 1 88 ? -23.403 0.303 11.635 1.00 93.69 88 CYS A CA 1
ATOM 675 C C . CYS A 1 88 ? -24.492 -0.555 11.002 1.00 93.69 88 CYS A C 1
ATOM 677 O O . CYS A 1 88 ? -24.223 -1.704 10.670 1.00 93.69 88 CYS A O 1
ATOM 679 N N . ASP A 1 89 ? -25.673 0.021 10.789 1.00 93.81 89 ASP A N 1
ATOM 680 C CA . ASP A 1 89 ? -26.813 -0.667 10.161 1.00 93.81 89 ASP A CA 1
ATOM 681 C C . ASP A 1 89 ? -26.677 -0.785 8.628 1.00 93.81 89 ASP A C 1
ATOM 683 O O . ASP A 1 89 ? -27.611 -1.194 7.940 1.00 93.81 89 ASP A O 1
ATOM 687 N N . LEU A 1 90 ? -25.534 -0.371 8.077 1.00 94.69 90 LEU A N 1
ATOM 688 C CA . LEU A 1 90 ? -25.289 -0.298 6.644 1.00 94.69 90 LEU A CA 1
ATOM 689 C C . LEU A 1 90 ? -24.953 -1.671 6.076 1.00 94.69 90 LEU A C 1
ATOM 691 O O . LEU A 1 90 ? -24.113 -2.390 6.623 1.00 94.69 90 LEU A O 1
ATOM 695 N N . LYS A 1 91 ? -25.594 -2.009 4.958 1.00 94.69 91 LYS A N 1
ATOM 696 C CA . LYS A 1 91 ? -25.382 -3.274 4.258 1.00 94.69 91 LYS A CA 1
ATOM 697 C C . LYS A 1 91 ? -24.817 -3.005 2.875 1.00 94.69 91 LYS A C 1
ATOM 699 O O . LYS A 1 91 ? -25.484 -2.434 2.016 1.00 94.69 91 LYS A O 1
ATOM 704 N N . ASP A 1 92 ? -23.594 -3.469 2.675 1.00 94.38 92 ASP A N 1
ATOM 705 C CA . ASP A 1 92 ? -22.952 -3.527 1.372 1.00 94.38 92 ASP A CA 1
ATOM 706 C C . ASP A 1 92 ? -23.104 -4.934 0.820 1.00 94.38 92 ASP A C 1
ATOM 708 O O . ASP A 1 92 ? -22.665 -5.899 1.448 1.00 94.38 92 ASP A O 1
ATOM 712 N N . THR A 1 93 ? -23.714 -5.058 -0.356 1.00 96.81 93 THR A N 1
ATOM 713 C CA . THR A 1 93 ? -23.846 -6.353 -1.016 1.00 96.81 93 THR A CA 1
ATOM 714 C C . THR A 1 93 ? -23.237 -6.318 -2.402 1.00 96.81 93 THR A C 1
ATOM 716 O O . THR A 1 93 ? -23.545 -5.451 -3.219 1.00 96.81 93 THR A O 1
ATOM 719 N N . GLN A 1 94 ? -22.349 -7.274 -2.653 1.00 97.25 94 GLN A N 1
ATOM 720 C CA . GLN A 1 94 ? -21.643 -7.424 -3.912 1.00 97.25 94 GLN A CA 1
ATOM 721 C C . GLN A 1 94 ? -21.961 -8.797 -4.497 1.00 97.25 94 GLN A C 1
ATOM 723 O O . GLN A 1 94 ? -21.824 -9.815 -3.821 1.00 97.25 94 GLN A O 1
ATOM 728 N N . TRP A 1 95 ? -22.342 -8.825 -5.770 1.00 97.06 95 TRP A N 1
ATOM 729 C CA . TRP A 1 95 ? -22.670 -10.045 -6.502 1.00 97.06 95 TRP A CA 1
ATOM 730 C C . TRP A 1 95 ? -21.806 -10.116 -7.756 1.00 97.06 95 TRP A C 1
ATOM 732 O O . TRP A 1 95 ? -21.623 -9.112 -8.444 1.00 97.06 95 TRP A O 1
ATOM 742 N N . ARG A 1 96 ? -21.285 -11.299 -8.087 1.00 97.62 96 ARG A N 1
ATOM 743 C CA . ARG A 1 96 ? -20.571 -11.530 -9.348 1.00 97.62 96 ARG A CA 1
ATOM 744 C C . ARG A 1 96 ? -21.484 -12.293 -10.305 1.00 97.62 96 ARG A C 1
ATOM 746 O O . ARG A 1 96 ? -21.975 -13.359 -9.957 1.00 97.62 96 ARG A O 1
ATOM 753 N N . TRP A 1 97 ? -21.696 -11.732 -11.486 1.00 95.62 97 TRP A N 1
ATOM 754 C CA . TRP A 1 97 ? -22.514 -12.265 -12.574 1.00 95.62 97 TRP A CA 1
ATOM 755 C C . TRP A 1 97 ? -21.638 -12.500 -13.813 1.00 95.62 97 TRP A C 1
ATOM 757 O O . TRP A 1 97 ? -20.445 -12.188 -13.808 1.00 95.62 97 TRP A O 1
ATOM 767 N N . ARG A 1 98 ? -22.215 -13.062 -14.885 1.00 96.44 98 ARG A N 1
ATOM 768 C CA . ARG A 1 98 ? -21.496 -13.304 -16.152 1.00 96.44 98 ARG A CA 1
ATOM 769 C C . ARG A 1 98 ? -21.002 -12.006 -16.806 1.00 96.44 98 ARG A C 1
ATOM 771 O O . ARG A 1 98 ? -19.977 -12.024 -17.476 1.00 96.44 98 ARG A O 1
ATOM 778 N N . ASP A 1 99 ? -21.726 -10.910 -16.622 1.00 95.62 99 ASP A N 1
ATOM 779 C CA . ASP A 1 99 ? -21.466 -9.591 -17.206 1.00 95.62 99 ASP A CA 1
ATOM 780 C C . ASP A 1 99 ? -20.598 -8.681 -16.323 1.00 95.62 99 ASP A C 1
ATOM 782 O O . ASP A 1 99 ? -20.132 -7.643 -16.789 1.00 95.62 99 ASP A O 1
ATOM 786 N N . GLY A 1 100 ? -20.333 -9.064 -15.070 1.00 95.06 100 GLY A N 1
ATOM 787 C CA . GLY A 1 100 ? -19.445 -8.304 -14.200 1.00 95.06 100 GLY A CA 1
ATOM 788 C C . GLY A 1 100 ? -19.767 -8.402 -12.715 1.00 95.06 100 GLY A C 1
ATOM 789 O O . GLY A 1 100 ? -20.280 -9.400 -12.209 1.00 95.06 100 GLY A O 1
ATOM 790 N N . VAL A 1 101 ? -19.389 -7.352 -11.988 1.00 96.50 101 VAL A N 1
ATOM 791 C CA . VAL A 1 101 ? -19.600 -7.221 -10.547 1.00 96.50 101 VAL A CA 1
ATOM 792 C C . VAL A 1 101 ? -20.661 -6.156 -10.308 1.00 96.50 101 VAL A C 1
ATOM 794 O O . VAL A 1 101 ? -20.470 -4.997 -10.665 1.00 96.50 101 VAL A O 1
ATOM 797 N N . HIS A 1 102 ? -21.751 -6.551 -9.660 1.00 96.56 102 HIS A N 1
ATOM 798 C CA . HIS A 1 102 ? -22.843 -5.672 -9.259 1.00 96.56 102 HIS A CA 1
ATOM 799 C C . HIS A 1 102 ? -22.688 -5.319 -7.783 1.00 96.56 102 HIS A C 1
ATOM 801 O O . HIS A 1 102 ? -22.354 -6.180 -6.966 1.00 96.56 102 HIS A O 1
ATOM 807 N N . TYR A 1 103 ? -22.938 -4.062 -7.435 1.00 97.44 103 TYR A N 1
ATOM 808 C CA . TYR A 1 103 ? -22.814 -3.555 -6.071 1.00 97.44 103 TYR A CA 1
ATOM 809 C C . TYR A 1 103 ? -24.088 -2.812 -5.673 1.00 97.44 103 TYR A C 1
ATOM 811 O O . TYR A 1 103 ? -24.599 -1.989 -6.433 1.00 97.44 103 TYR A O 1
ATOM 819 N N . ARG A 1 104 ? -24.601 -3.107 -4.478 1.00 97.38 104 ARG A N 1
ATOM 820 C CA . ARG A 1 104 ? -25.762 -2.450 -3.880 1.00 97.38 104 ARG A CA 1
ATOM 821 C C . ARG A 1 104 ? -25.422 -2.031 -2.458 1.00 97.38 104 ARG A C 1
ATOM 823 O O . ARG A 1 104 ? -24.986 -2.851 -1.655 1.00 97.38 104 ARG A O 1
ATOM 830 N N . HIS A 1 105 ? -25.669 -0.763 -2.167 1.00 97.06 105 HIS A N 1
ATOM 831 C CA . HIS A 1 105 ? -25.463 -0.156 -0.861 1.00 97.06 105 HIS A CA 1
ATOM 832 C C . HIS A 1 105 ? -26.824 0.198 -0.256 1.00 97.06 105 HIS A C 1
ATOM 834 O O . HIS A 1 105 ? -27.581 0.970 -0.849 1.00 97.06 105 HIS A O 1
ATOM 840 N N . GLU A 1 106 ? -27.150 -0.354 0.910 1.00 97.56 106 GLU A N 1
ATOM 841 C CA . GLU A 1 106 ? -28.417 -0.116 1.605 1.00 97.56 106 GLU A CA 1
ATOM 842 C C . GLU A 1 106 ? -28.203 0.597 2.943 1.00 97.56 106 GLU A C 1
ATOM 844 O O . GLU A 1 106 ? -27.429 0.152 3.793 1.00 97.56 106 GLU A O 1
ATOM 849 N N . GLY A 1 107 ? -28.955 1.681 3.152 1.00 95.38 107 GLY A N 1
ATOM 850 C CA . GLY A 1 107 ? -28.946 2.456 4.392 1.00 95.38 107 GLY A CA 1
ATOM 851 C C . GLY A 1 107 ? -28.023 3.677 4.365 1.00 95.38 107 GLY A C 1
ATOM 852 O O . GLY A 1 107 ? -27.498 4.072 3.325 1.00 95.38 107 GLY A O 1
ATOM 853 N N . TRP A 1 108 ? -27.860 4.296 5.538 1.00 95.56 108 TRP A N 1
ATOM 854 C CA . TRP A 1 108 ? -27.084 5.524 5.738 1.00 95.56 108 TRP A CA 1
ATOM 855 C C . TRP A 1 108 ? -26.248 5.421 7.015 1.00 95.56 108 TRP A C 1
ATOM 857 O O . TRP A 1 108 ? -26.700 4.876 8.025 1.00 95.56 108 TRP A O 1
ATOM 867 N N . HIS A 1 109 ? -25.034 5.971 7.002 1.00 93.81 109 HIS A N 1
ATOM 868 C CA . HIS A 1 109 ? -24.200 6.025 8.201 1.00 93.81 109 HIS A CA 1
ATOM 869 C C . HIS A 1 109 ? -24.798 6.993 9.237 1.00 93.81 109 HIS A C 1
ATOM 871 O O . HIS A 1 109 ? -24.824 8.199 9.018 1.00 93.81 109 HIS A O 1
ATOM 877 N N . LYS A 1 110 ? -25.210 6.475 10.401 1.00 94.88 110 LYS A N 1
ATOM 878 C CA . LYS A 1 110 ? -25.651 7.270 11.573 1.00 94.88 110 LYS A CA 1
ATOM 879 C C . LYS A 1 110 ? -24.510 7.614 12.532 1.00 94.88 110 LYS A C 1
ATOM 881 O O . LYS A 1 110 ? -24.711 7.858 13.717 1.00 94.88 110 LYS A O 1
ATOM 886 N N . HIS A 1 111 ? -23.288 7.520 12.041 1.00 90.38 111 HIS A N 1
ATOM 887 C CA . HIS A 1 111 ? -22.094 7.611 12.850 1.00 90.38 111 HIS A CA 1
ATOM 888 C C . HIS A 1 111 ? -21.028 8.327 12.012 1.00 90.38 111 HIS A C 1
ATOM 890 O O . HIS A 1 111 ? -20.993 8.195 10.786 1.00 90.38 111 HIS A O 1
ATOM 896 N N . GLU A 1 112 ? -20.131 9.070 12.649 1.00 90.25 112 GLU A N 1
ATOM 897 C CA . GLU A 1 112 ? -19.009 9.692 11.945 1.00 90.25 112 GLU A CA 1
ATOM 898 C C . GLU A 1 112 ? -18.091 8.674 11.251 1.00 90.25 112 GLU A C 1
ATOM 900 O O . GLU A 1 112 ? -18.051 7.481 11.568 1.00 90.25 112 GLU A O 1
ATOM 905 N N . LYS A 1 113 ? -17.336 9.143 10.260 1.00 88.12 113 LYS A N 1
ATOM 906 C CA . LYS A 1 113 ? -16.370 8.308 9.553 1.00 88.12 113 LYS A CA 1
ATOM 907 C C . LYS A 1 113 ? -15.181 8.000 10.476 1.00 88.12 113 LYS A C 1
ATOM 909 O O . LYS A 1 113 ? -14.647 8.931 11.076 1.00 88.12 113 LYS A O 1
ATOM 914 N N . PRO A 1 114 ? -14.710 6.740 10.560 1.00 87.44 114 PRO A N 1
ATOM 915 C CA . PRO A 1 114 ? -13.489 6.429 11.296 1.00 87.44 114 PRO A CA 1
ATOM 916 C C . PRO A 1 114 ? -12.316 7.242 10.751 1.00 87.44 114 PRO A C 1
ATOM 918 O O . PRO A 1 114 ? -12.223 7.460 9.535 1.00 87.44 114 PRO A O 1
ATOM 921 N N . CYS A 1 115 ? -11.392 7.643 11.626 1.00 81.62 115 CYS A N 1
ATOM 922 C CA . CYS A 1 115 ? -10.171 8.303 11.189 1.00 81.62 115 CYS A CA 1
ATOM 923 C C . CYS A 1 115 ? -9.443 7.398 10.191 1.00 81.62 115 CYS A C 1
ATOM 925 O O . CYS A 1 115 ? -9.122 6.241 10.479 1.00 81.62 115 CYS A O 1
ATOM 927 N N . LYS A 1 116 ? -9.187 7.924 8.990 1.00 80.19 116 LYS A N 1
ATOM 928 C CA . LYS A 1 116 ? -8.343 7.236 8.018 1.00 80.19 116 LYS A CA 1
ATOM 929 C C . LYS A 1 116 ? -6.974 7.040 8.660 1.00 80.19 116 LYS A C 1
ATOM 931 O O . LYS A 1 116 ? -6.377 7.997 9.148 1.00 80.19 116 LYS A O 1
ATOM 936 N N . ILE A 1 117 ? -6.468 5.810 8.637 1.00 80.81 117 ILE A N 1
ATOM 937 C CA . ILE A 1 117 ? -5.121 5.523 9.131 1.00 80.81 117 ILE A CA 1
ATOM 938 C C . ILE A 1 117 ? -4.132 6.131 8.125 1.00 80.81 117 ILE A C 1
ATOM 940 O O . ILE A 1 117 ? -3.818 5.523 7.095 1.00 80.81 117 ILE A O 1
ATOM 944 N N . HIS A 1 118 ? -3.727 7.372 8.392 1.00 84.12 118 HIS A N 1
ATOM 945 C CA . HIS A 1 118 ? -2.715 8.112 7.653 1.00 84.12 118 HIS A CA 1
ATOM 946 C C . HIS A 1 118 ? -1.358 7.949 8.333 1.00 84.12 118 HIS A C 1
ATOM 948 O O . HIS A 1 118 ? -1.256 7.862 9.556 1.00 84.12 118 HIS A O 1
ATOM 954 N N . LEU A 1 119 ? -0.305 7.893 7.521 1.00 91.31 119 LEU A N 1
ATOM 955 C CA . LEU A 1 119 ? 1.050 8.045 8.027 1.00 91.31 119 LEU A CA 1
ATOM 956 C C . LEU A 1 119 ? 1.249 9.489 8.477 1.00 91.31 119 LEU A C 1
ATOM 958 O O . LEU A 1 119 ? 0.871 10.415 7.761 1.00 91.31 119 LEU A O 1
ATOM 962 N N . THR A 1 120 ? 1.862 9.666 9.644 1.00 90.81 120 THR A N 1
ATOM 963 C CA . THR A 1 120 ? 2.411 10.966 10.022 1.00 90.81 120 THR A CA 1
ATOM 964 C C . THR A 1 120 ? 3.544 11.325 9.065 1.00 90.81 120 THR A C 1
ATOM 966 O O . THR A 1 120 ? 4.177 10.443 8.478 1.00 90.81 120 THR A O 1
ATOM 969 N N . TYR A 1 121 ? 3.823 12.619 8.921 1.00 94.12 121 TYR A N 1
ATOM 970 C CA . TYR A 1 121 ? 4.885 13.106 8.041 1.00 94.12 121 TYR A CA 1
ATOM 971 C C . TYR A 1 121 ? 6.244 12.455 8.351 1.00 94.12 121 TYR A C 1
ATOM 973 O O . TYR A 1 121 ? 6.888 11.915 7.456 1.00 94.12 121 TYR A O 1
ATOM 981 N N . GLN A 1 122 ? 6.620 12.390 9.632 1.00 95.88 122 GLN A N 1
ATOM 982 C CA . GLN A 1 122 ? 7.866 11.760 10.083 1.00 95.88 122 GLN A CA 1
ATOM 983 C C . GLN A 1 122 ? 7.949 10.272 9.713 1.00 95.88 122 GLN A C 1
ATOM 985 O O . GLN A 1 122 ? 8.965 9.812 9.199 1.00 95.88 122 GLN A O 1
ATOM 990 N N . ARG A 1 123 ? 6.869 9.506 9.917 1.00 94.94 123 ARG A N 1
ATOM 991 C CA . ARG A 1 123 ? 6.839 8.082 9.543 1.00 94.94 123 ARG A CA 1
ATOM 992 C C . ARG A 1 123 ? 6.885 7.889 8.027 1.00 94.94 123 ARG A C 1
ATOM 994 O O . ARG A 1 123 ? 7.453 6.912 7.551 1.00 94.94 123 ARG A O 1
ATOM 1001 N N . ASN A 1 124 ? 6.306 8.816 7.264 1.00 95.75 124 ASN A N 1
ATOM 1002 C CA . ASN A 1 124 ? 6.411 8.798 5.809 1.00 95.75 124 ASN A CA 1
ATOM 1003 C C . ASN A 1 124 ? 7.857 9.046 5.348 1.00 95.75 124 ASN A C 1
ATOM 1005 O O . ASN A 1 124 ? 8.349 8.305 4.504 1.00 95.75 124 ASN A O 1
ATOM 1009 N N . GLN A 1 125 ? 8.564 10.003 5.956 1.00 96.69 125 GLN A N 1
ATOM 1010 C CA . GLN A 1 125 ? 9.988 10.225 5.681 1.00 96.69 125 GLN A CA 1
ATOM 1011 C C . GLN A 1 125 ? 10.849 9.004 6.026 1.00 96.69 125 GLN A C 1
ATOM 1013 O O . GLN A 1 125 ? 11.721 8.636 5.246 1.00 96.69 125 GLN A O 1
ATOM 1018 N N . GLN A 1 126 ? 10.586 8.342 7.160 1.00 96.94 126 GLN A N 1
ATOM 1019 C CA . GLN A 1 126 ? 11.283 7.104 7.529 1.00 96.94 126 GLN A CA 1
ATOM 1020 C C . GLN A 1 126 ? 11.072 6.010 6.480 1.00 96.94 126 GLN A C 1
ATOM 1022 O O . GLN A 1 126 ? 12.030 5.370 6.059 1.00 96.94 126 GLN A O 1
ATOM 1027 N N . PHE A 1 127 ? 9.833 5.834 6.011 1.00 97.19 127 PHE A N 1
ATOM 1028 C CA . PHE A 1 127 ? 9.528 4.874 4.954 1.00 97.19 127 PHE A CA 1
ATOM 1029 C C . PHE A 1 127 ? 10.258 5.204 3.644 1.00 97.19 127 PHE A C 1
ATOM 1031 O O . PHE A 1 127 ? 10.849 4.323 3.023 1.00 97.19 127 PHE A O 1
ATOM 1038 N N . GLU A 1 128 ? 10.264 6.473 3.234 1.00 96.88 128 GLU A N 1
ATOM 1039 C CA . GLU A 1 128 ? 10.992 6.924 2.045 1.00 96.88 128 GLU A CA 1
ATOM 1040 C C . GLU A 1 128 ? 12.506 6.732 2.175 1.00 96.88 128 GLU A C 1
ATOM 1042 O O . GLU A 1 128 ? 13.151 6.338 1.206 1.00 96.88 128 GLU A O 1
ATOM 1047 N N . ALA A 1 129 ? 13.078 6.959 3.359 1.00 96.62 129 ALA A N 1
ATOM 1048 C CA . ALA A 1 129 ? 14.491 6.708 3.625 1.00 96.62 129 ALA A CA 1
ATOM 1049 C C . ALA A 1 129 ? 14.833 5.216 3.482 1.00 96.62 129 ALA A C 1
ATOM 1051 O O . ALA A 1 129 ? 15.786 4.879 2.781 1.00 96.62 129 ALA A O 1
ATOM 1052 N N . THR A 1 130 ? 14.016 4.319 4.048 1.00 96.50 130 THR A N 1
ATOM 1053 C CA . THR A 1 130 ? 14.176 2.864 3.869 1.00 96.50 130 THR A CA 1
ATOM 1054 C C . THR A 1 130 ? 14.087 2.468 2.393 1.00 96.50 130 THR A C 1
ATOM 1056 O O . THR A 1 130 ? 14.900 1.683 1.911 1.00 96.50 130 THR A O 1
ATOM 1059 N N . MET A 1 131 ? 13.147 3.051 1.644 1.00 96.19 131 MET A N 1
ATOM 1060 C CA . MET A 1 131 ? 13.010 2.811 0.204 1.00 96.19 131 MET A CA 1
ATOM 1061 C C . MET A 1 131 ? 14.219 3.298 -0.604 1.00 96.19 131 MET A C 1
ATOM 1063 O O . MET A 1 131 ? 14.616 2.632 -1.557 1.00 96.19 131 MET A O 1
ATOM 1067 N N . LYS A 1 132 ? 14.804 4.445 -0.242 1.00 94.44 132 LYS A N 1
ATOM 1068 C CA . LYS A 1 132 ? 16.017 4.979 -0.884 1.00 94.44 132 LYS A CA 1
ATOM 1069 C C . LYS A 1 132 ? 17.245 4.119 -0.592 1.00 94.44 132 LYS A C 1
ATOM 1071 O O . LYS A 1 132 ? 18.068 3.947 -1.483 1.00 94.44 132 LYS A O 1
ATOM 1076 N N . ALA A 1 133 ? 17.346 3.566 0.617 1.00 95.50 133 ALA A N 1
ATOM 1077 C CA . ALA A 1 133 ? 18.415 2.641 0.987 1.00 95.50 133 ALA A CA 1
ATOM 1078 C C . ALA A 1 133 ? 18.296 1.288 0.259 1.00 95.50 133 ALA A C 1
ATOM 1080 O O . ALA A 1 133 ? 19.306 0.687 -0.097 1.00 95.50 133 ALA A O 1
ATOM 1081 N N . HIS A 1 134 ? 17.068 0.826 -0.009 1.00 95.88 134 HIS A N 1
ATOM 1082 C CA . HIS A 1 134 ? 16.804 -0.479 -0.623 1.00 95.88 134 HIS A CA 1
ATOM 1083 C C . HIS A 1 134 ? 15.842 -0.385 -1.825 1.00 95.88 134 HIS A C 1
ATOM 1085 O O . HIS A 1 134 ? 14.737 -0.935 -1.788 1.00 95.88 134 HIS A O 1
ATOM 1091 N N . PRO A 1 135 ? 16.233 0.270 -2.935 1.00 94.69 135 PRO A N 1
ATOM 1092 C CA . PRO A 1 135 ? 15.325 0.537 -4.059 1.00 94.69 135 PRO A CA 1
ATOM 1093 C C . PRO A 1 135 ? 14.847 -0.736 -4.778 1.00 94.69 135 PRO A C 1
ATOM 1095 O O . PRO A 1 135 ? 13.739 -0.783 -5.326 1.00 94.69 135 PRO A O 1
ATOM 1098 N N . LEU A 1 136 ? 15.670 -1.787 -4.763 1.00 94.94 136 LEU A N 1
ATOM 1099 C CA . LEU A 1 136 ? 15.365 -3.071 -5.394 1.00 94.94 136 LEU A CA 1
ATOM 1100 C C . LEU A 1 136 ? 14.481 -3.972 -4.528 1.00 94.94 136 LEU A C 1
ATOM 1102 O O . LEU A 1 136 ? 13.872 -4.892 -5.069 1.00 94.94 136 LEU A O 1
ATOM 1106 N N . ALA A 1 137 ? 14.352 -3.683 -3.229 1.00 96.75 137 ALA A N 1
ATOM 1107 C CA . ALA A 1 137 ? 13.622 -4.545 -2.315 1.00 96.75 137 ALA A CA 1
ATOM 1108 C C . ALA A 1 137 ? 12.131 -4.614 -2.669 1.00 96.75 137 ALA A C 1
ATOM 1110 O O . ALA A 1 137 ? 11.465 -3.599 -2.927 1.00 96.75 137 ALA A O 1
ATOM 1111 N N . GLY A 1 138 ? 11.597 -5.831 -2.685 1.00 96.44 138 GLY A N 1
ATOM 1112 C CA . GLY A 1 138 ? 10.187 -6.106 -2.907 1.00 96.44 138 GLY A CA 1
ATOM 1113 C C . GLY A 1 138 ? 9.326 -5.765 -1.681 1.00 96.44 138 GLY A C 1
ATOM 1114 O O . GLY A 1 138 ? 9.824 -5.674 -0.561 1.00 96.44 138 GLY A O 1
ATOM 1115 N N . PRO A 1 139 ? 7.994 -5.637 -1.832 1.00 97.88 139 PRO A N 1
ATOM 1116 C CA . PRO A 1 139 ? 7.106 -5.326 -0.707 1.00 97.88 139 PRO A CA 1
ATOM 1117 C C . PRO A 1 139 ? 7.139 -6.348 0.436 1.00 97.88 139 PRO A C 1
ATOM 1119 O O . PRO A 1 139 ? 6.883 -5.986 1.578 1.00 97.88 139 PRO A O 1
ATOM 1122 N N . LEU A 1 140 ? 7.419 -7.622 0.127 1.00 97.31 140 LEU A N 1
ATOM 1123 C CA . LEU A 1 140 ? 7.555 -8.670 1.141 1.00 97.31 140 LEU A CA 1
ATOM 1124 C C . LEU A 1 140 ? 8.887 -8.556 1.893 1.00 97.31 140 LEU A C 1
ATOM 1126 O O . LEU A 1 140 ? 8.897 -8.674 3.110 1.00 97.31 140 LEU A O 1
ATOM 1130 N N . GLU A 1 141 ? 9.982 -8.269 1.189 1.00 97.38 141 GLU A N 1
ATOM 1131 C CA . GLU A 1 141 ? 11.299 -8.056 1.804 1.00 97.38 141 GLU A CA 1
ATOM 1132 C C . GLU A 1 141 ? 11.285 -6.824 2.705 1.00 97.38 141 GLU A C 1
ATOM 1134 O O . GLU A 1 141 ? 11.788 -6.864 3.812 1.00 97.38 141 GLU A O 1
ATOM 1139 N N . LEU A 1 142 ? 10.616 -5.746 2.302 1.00 97.44 142 LEU A N 1
ATOM 1140 C CA . LEU A 1 142 ? 10.450 -4.564 3.155 1.00 97.44 142 LEU A CA 1
ATOM 1141 C C . LEU A 1 142 ? 9.609 -4.840 4.413 1.00 97.44 142 LEU A C 1
ATOM 1143 O O . LEU A 1 142 ? 9.786 -4.180 5.436 1.00 97.44 142 LEU A O 1
ATOM 1147 N N . LEU A 1 143 ? 8.678 -5.795 4.334 1.00 97.25 143 LEU A N 1
ATOM 1148 C CA . LEU A 1 143 ? 7.853 -6.211 5.466 1.00 97.25 143 LEU A CA 1
ATOM 1149 C C . LEU A 1 143 ? 8.633 -7.093 6.451 1.00 97.25 143 LEU A C 1
ATOM 1151 O O . LEU A 1 143 ? 8.465 -6.927 7.653 1.00 97.25 143 LEU A O 1
ATOM 1155 N N . VAL A 1 144 ? 9.445 -8.024 5.942 1.00 96.50 144 VAL A N 1
ATOM 1156 C CA . VAL A 1 144 ? 10.179 -9.039 6.729 1.00 96.50 144 VAL A CA 1
ATOM 1157 C C . VAL A 1 144 ? 11.616 -8.612 7.065 1.00 96.50 144 VAL A C 1
ATOM 1159 O O . VAL A 1 144 ? 12.237 -9.193 7.946 1.00 96.50 144 VAL A O 1
ATOM 1162 N N . GLY A 1 145 ? 12.120 -7.563 6.419 1.00 95.88 145 GLY A N 1
ATOM 1163 C CA . GLY A 1 145 ? 13.496 -7.085 6.526 1.00 95.88 145 GLY A CA 1
ATOM 1164 C C . GLY A 1 145 ? 14.306 -7.452 5.283 1.00 95.88 145 GLY A C 1
ATOM 1165 O O . GLY A 1 145 ? 14.277 -8.588 4.797 1.00 95.88 145 GLY A O 1
ATOM 1166 N N . VAL A 1 146 ? 15.040 -6.477 4.747 1.00 96.25 146 VAL A N 1
ATOM 1167 C CA . VAL A 1 146 ? 15.975 -6.695 3.640 1.00 96.25 146 VAL A CA 1
ATOM 1168 C C . VAL A 1 146 ? 17.217 -7.355 4.220 1.00 96.25 146 VAL A C 1
ATOM 1170 O O . VAL A 1 146 ? 17.790 -6.852 5.182 1.00 96.25 146 VAL A O 1
ATOM 1173 N N . HIS A 1 147 ? 17.621 -8.493 3.665 1.00 95.31 147 HIS A N 1
ATOM 1174 C CA . HIS A 1 147 ? 18.760 -9.244 4.184 1.00 95.31 147 HIS A CA 1
ATOM 1175 C C . HIS A 1 147 ? 20.060 -8.557 3.747 1.00 95.31 147 HIS A C 1
ATOM 1177 O O . HIS A 1 147 ? 20.345 -8.474 2.552 1.00 95.31 147 HIS A O 1
ATOM 1183 N N . GLY A 1 148 ? 20.824 -8.036 4.708 1.00 93.81 148 GLY A N 1
ATOM 1184 C CA . GLY A 1 148 ? 22.161 -7.479 4.507 1.00 93.81 148 GLY A CA 1
ATOM 1185 C C . GLY A 1 148 ? 23.241 -8.313 5.199 1.00 93.81 148 GLY A C 1
ATOM 1186 O O . GLY A 1 148 ? 22.941 -9.258 5.925 1.00 93.81 148 GLY A O 1
ATOM 1187 N N . LEU A 1 149 ? 24.509 -7.941 4.996 1.00 94.00 149 LEU A N 1
ATOM 1188 C CA . LEU A 1 149 ? 25.654 -8.579 5.667 1.00 94.00 149 LEU A CA 1
ATOM 1189 C C . LEU A 1 149 ? 25.593 -8.435 7.198 1.00 94.00 149 LEU A C 1
ATOM 1191 O O . LEU A 1 149 ? 26.036 -9.322 7.916 1.00 94.00 149 LEU A O 1
ATOM 1195 N N . GLU A 1 150 ? 25.002 -7.342 7.684 1.00 94.50 150 GLU A N 1
ATOM 1196 C CA . GLU A 1 150 ? 24.813 -7.043 9.111 1.00 94.50 150 GLU A CA 1
ATOM 1197 C C . GLU A 1 150 ? 23.504 -7.629 9.680 1.00 94.50 150 GLU A C 1
ATOM 1199 O O . GLU A 1 150 ? 23.141 -7.358 10.823 1.00 94.50 150 GLU A O 1
ATOM 1204 N N . GLY A 1 151 ? 22.783 -8.434 8.891 1.00 93.44 151 GLY A N 1
ATOM 1205 C CA . GLY A 1 151 ? 21.487 -9.005 9.252 1.00 93.44 151 GLY A CA 1
ATOM 1206 C C . GLY A 1 151 ? 20.293 -8.306 8.585 1.00 93.44 151 GLY A C 1
ATOM 1207 O O . GLY A 1 151 ? 20.460 -7.545 7.625 1.00 93.44 151 GLY A O 1
ATOM 1208 N N . PRO A 1 152 ? 19.059 -8.614 9.025 1.00 92.62 152 PRO A N 1
ATOM 1209 C CA . PRO A 1 152 ? 17.854 -8.021 8.460 1.00 92.62 152 PRO A CA 1
ATOM 1210 C C . PRO A 1 152 ? 17.755 -6.531 8.803 1.00 92.62 152 PRO A C 1
ATOM 1212 O O . PRO A 1 152 ? 17.880 -6.125 9.958 1.00 92.62 152 PRO A O 1
ATOM 1215 N N . SER A 1 153 ? 17.486 -5.707 7.790 1.00 93.19 153 SER A N 1
ATOM 1216 C CA . SER A 1 153 ? 17.233 -4.278 7.964 1.00 93.19 153 SER A CA 1
ATOM 1217 C C . SER A 1 153 ? 16.004 -4.026 8.842 1.00 93.19 153 SER A C 1
ATOM 1219 O O . SER A 1 153 ? 15.098 -4.857 8.921 1.00 93.19 153 SER A O 1
ATOM 1221 N N . LYS A 1 154 ? 15.901 -2.812 9.399 1.00 94.44 154 LYS A N 1
ATOM 1222 C CA . LYS A 1 154 ? 14.702 -2.358 10.119 1.00 94.44 154 LYS A CA 1
ATOM 1223 C C . LYS A 1 154 ? 13.429 -2.612 9.301 1.00 94.44 154 LYS A C 1
ATOM 1225 O O . LYS A 1 154 ? 13.358 -2.235 8.127 1.00 94.44 154 LYS A O 1
ATOM 1230 N N . LEU A 1 155 ? 12.429 -3.223 9.934 1.00 96.06 155 LEU A N 1
ATOM 1231 C CA . LEU A 1 155 ? 11.183 -3.598 9.279 1.00 96.06 155 LEU A CA 1
ATOM 1232 C C . LEU A 1 155 ? 10.330 -2.364 9.020 1.00 96.06 155 LEU A C 1
ATOM 1234 O O . LEU A 1 155 ? 10.168 -1.488 9.876 1.00 96.06 155 LEU A O 1
ATOM 1238 N N . VAL A 1 156 ? 9.687 -2.317 7.858 1.00 96.69 156 VAL A N 1
ATOM 1239 C CA . VAL A 1 156 ? 8.728 -1.247 7.577 1.00 96.69 156 VAL A CA 1
ATOM 1240 C C . VAL A 1 156 ? 7.493 -1.353 8.492 1.00 96.69 156 VAL A C 1
ATOM 1242 O O . VAL A 1 156 ? 6.870 -0.336 8.806 1.00 96.69 156 VAL A O 1
ATOM 1245 N N . SER A 1 157 ? 7.156 -2.550 8.986 1.00 95.56 157 SER A N 1
ATOM 1246 C CA . SER A 1 157 ? 6.090 -2.744 9.982 1.00 95.56 157 SER A CA 1
ATOM 1247 C C . SER A 1 157 ? 6.333 -1.982 11.285 1.00 95.56 157 SER A C 1
ATOM 1249 O O . SER A 1 157 ? 5.366 -1.521 11.893 1.00 95.56 157 SER A O 1
ATOM 1251 N N . ASP A 1 158 ? 7.596 -1.782 11.670 1.00 95.75 158 ASP A N 1
ATOM 1252 C CA . ASP A 1 158 ? 7.971 -1.097 12.913 1.00 95.75 158 ASP A CA 1
ATOM 1253 C C . ASP A 1 158 ? 7.758 0.418 12.809 1.00 95.75 158 ASP A C 1
ATOM 1255 O O . ASP A 1 158 ? 7.542 1.104 13.806 1.00 95.75 158 ASP A O 1
ATOM 1259 N N . ILE A 1 159 ? 7.776 0.958 11.584 1.00 95.94 159 ILE A N 1
ATOM 1260 C CA . ILE A 1 159 ? 7.493 2.373 11.318 1.00 95.94 159 ILE A CA 1
ATOM 1261 C C . ILE A 1 159 ? 6.017 2.669 11.602 1.00 95.94 159 ILE A C 1
ATOM 1263 O O . ILE A 1 159 ? 5.671 3.694 12.197 1.00 95.94 159 ILE A O 1
ATOM 1267 N N . SER A 1 160 ? 5.115 1.807 11.127 1.00 94.44 160 SER A N 1
ATOM 1268 C CA . SER A 1 160 ? 3.675 2.000 11.282 1.00 94.44 160 SER A CA 1
ATOM 1269 C C . SER A 1 160 ? 2.897 0.698 11.080 1.00 94.44 160 SER A C 1
ATOM 1271 O O . SER A 1 160 ? 3.115 0.013 10.077 1.00 94.44 160 SER A O 1
ATOM 1273 N N . PRO A 1 161 ? 1.857 0.424 11.895 1.00 90.88 161 PRO A N 1
ATOM 1274 C CA . PRO A 1 161 ? 0.999 -0.755 11.724 1.00 90.88 161 PRO A CA 1
ATOM 1275 C C . PRO A 1 161 ? 0.236 -0.760 10.388 1.00 90.88 161 PRO A C 1
ATOM 1277 O O . PRO A 1 161 ? -0.258 -1.796 9.949 1.00 90.88 161 PRO A O 1
ATOM 1280 N N . ILE A 1 162 ? 0.153 0.393 9.712 1.00 92.06 162 ILE A N 1
ATOM 1281 C CA . ILE A 1 162 ? -0.348 0.534 8.336 1.00 92.06 162 ILE A CA 1
ATOM 1282 C C . ILE A 1 162 ? 0.376 -0.408 7.370 1.00 92.06 162 ILE A C 1
ATOM 1284 O O . ILE A 1 162 ? -0.237 -0.883 6.410 1.00 92.06 162 ILE A O 1
ATOM 1288 N N . PHE A 1 163 ? 1.666 -0.637 7.603 1.00 95.75 163 PHE A N 1
ATOM 1289 C CA . PHE A 1 163 ? 2.526 -1.380 6.702 1.00 95.75 163 PHE A CA 1
ATOM 1290 C C . PHE A 1 163 ? 2.544 -2.884 6.956 1.00 95.75 163 PHE A C 1
ATOM 1292 O O . PHE A 1 163 ? 3.136 -3.602 6.168 1.00 95.75 163 PHE A O 1
ATOM 1299 N N . LEU A 1 164 ? 1.794 -3.399 7.935 1.00 93.81 164 LEU A N 1
ATOM 1300 C CA . LEU A 1 164 ? 1.551 -4.846 8.044 1.00 93.81 164 LEU A CA 1
ATOM 1301 C C . LEU A 1 164 ? 0.844 -5.419 6.798 1.00 93.81 164 LEU A C 1
ATOM 1303 O O . LEU A 1 164 ? 0.846 -6.624 6.565 1.00 93.81 164 LEU A O 1
ATOM 1307 N N . ASN A 1 165 ? 0.232 -4.557 5.979 1.00 93.00 165 ASN A N 1
ATOM 1308 C CA . ASN A 1 165 ? -0.357 -4.933 4.703 1.00 93.00 165 ASN A CA 1
ATOM 1309 C C . ASN A 1 165 ? 0.654 -4.775 3.550 1.00 93.00 165 ASN A C 1
ATOM 1311 O O . ASN A 1 165 ? 0.915 -3.660 3.084 1.00 93.00 165 ASN A O 1
ATOM 1315 N N . LYS A 1 166 ? 1.134 -5.910 3.023 1.00 96.19 166 LYS A N 1
ATOM 1316 C CA . LYS A 1 166 ? 2.044 -5.999 1.864 1.00 96.19 166 LYS A CA 1
ATOM 1317 C C . LYS A 1 166 ? 1.567 -5.200 0.645 1.00 96.19 166 LYS A C 1
ATOM 1319 O O . LYS A 1 166 ? 2.370 -4.525 0.006 1.00 96.19 166 LYS A O 1
ATOM 1324 N N . ASN A 1 167 ? 0.273 -5.234 0.323 1.00 94.56 167 ASN A N 1
ATOM 1325 C CA . ASN A 1 167 ? -0.264 -4.528 -0.847 1.00 94.56 167 ASN A CA 1
ATOM 1326 C C . ASN A 1 167 ? -0.132 -3.012 -0.687 1.00 94.56 167 ASN A C 1
ATOM 1328 O O . ASN A 1 167 ? 0.140 -2.296 -1.649 1.00 94.56 167 ASN A O 1
ATOM 1332 N N . ARG A 1 168 ? -0.259 -2.522 0.549 1.00 94.44 168 ARG A N 1
ATOM 1333 C CA . ARG A 1 168 ? -0.112 -1.103 0.872 1.00 94.44 168 ARG A CA 1
ATOM 1334 C C . ARG A 1 168 ? 1.337 -0.640 0.760 1.00 94.44 168 ARG A C 1
ATOM 1336 O O . ARG A 1 168 ? 1.570 0.452 0.245 1.00 94.44 168 ARG A O 1
ATOM 1343 N N . ILE A 1 169 ? 2.291 -1.480 1.179 1.00 97.00 169 ILE A N 1
ATOM 1344 C CA . ILE A 1 169 ? 3.722 -1.263 0.917 1.00 97.00 169 ILE A CA 1
ATOM 1345 C C . ILE A 1 169 ? 3.956 -1.203 -0.595 1.00 97.00 169 ILE A C 1
ATOM 1347 O O . ILE A 1 169 ? 4.557 -0.246 -1.072 1.00 97.00 169 ILE A O 1
ATOM 1351 N N . GLY A 1 170 ? 3.431 -2.170 -1.355 1.00 96.19 170 GLY A N 1
ATOM 1352 C CA . GLY A 1 170 ? 3.569 -2.223 -2.812 1.00 96.19 170 GLY A CA 1
ATOM 1353 C C . GLY A 1 170 ? 3.059 -0.964 -3.508 1.00 96.19 170 GLY A C 1
ATOM 1354 O O . GLY A 1 170 ? 3.798 -0.347 -4.270 1.00 96.19 170 GLY A O 1
ATOM 1355 N N . GLN A 1 171 ? 1.844 -0.524 -3.181 1.00 94.94 171 GLN A N 1
ATOM 1356 C CA . GLN A 1 171 ? 1.261 0.695 -3.743 1.00 94.94 171 GLN A CA 1
ATOM 1357 C C . GLN A 1 171 ? 2.110 1.935 -3.429 1.00 94.94 171 GLN A C 1
ATOM 1359 O O . GLN A 1 171 ? 2.384 2.744 -4.316 1.00 94.94 171 GLN A O 1
ATOM 1364 N N . ARG A 1 172 ? 2.551 2.086 -2.174 1.00 95.12 172 ARG A N 1
ATOM 1365 C CA . ARG A 1 172 ? 3.376 3.225 -1.747 1.00 95.12 172 ARG A CA 1
ATOM 1366 C C . ARG A 1 172 ? 4.753 3.220 -2.400 1.00 95.12 172 ARG A C 1
ATOM 1368 O O . ARG A 1 172 ? 5.176 4.254 -2.908 1.00 95.12 172 ARG A O 1
ATOM 1375 N N . ARG A 1 173 ? 5.411 2.062 -2.444 1.00 95.88 173 ARG A N 1
ATOM 1376 C CA . ARG A 1 173 ? 6.677 1.846 -3.152 1.00 95.88 173 ARG A CA 1
ATOM 1377 C C . ARG A 1 173 ? 6.558 2.239 -4.619 1.00 95.88 173 ARG A C 1
ATOM 1379 O O . ARG A 1 173 ? 7.388 2.999 -5.102 1.00 95.88 173 ARG A O 1
ATOM 1386 N N . CYS A 1 174 ? 5.526 1.762 -5.314 1.00 92.44 174 CYS A N 1
ATOM 1387 C CA . CYS A 1 174 ? 5.294 2.125 -6.710 1.00 92.44 174 CYS A CA 1
ATOM 1388 C C . CYS A 1 174 ? 5.127 3.638 -6.876 1.00 92.44 174 CYS A C 1
ATOM 1390 O O . CYS A 1 174 ? 5.720 4.195 -7.788 1.00 92.44 174 CYS A O 1
ATOM 1392 N N . GLY A 1 175 ? 4.399 4.308 -5.976 1.00 91.69 175 GLY A N 1
ATOM 1393 C CA . GLY A 1 175 ? 4.278 5.769 -5.986 1.00 91.69 175 GLY A CA 1
ATOM 1394 C C . GLY A 1 175 ? 5.621 6.493 -5.839 1.00 91.69 175 GLY A C 1
ATOM 1395 O O . GLY A 1 175 ? 5.895 7.417 -6.594 1.00 91.69 175 GLY A O 1
ATOM 1396 N N . ILE A 1 176 ? 6.487 6.043 -4.924 1.00 92.25 176 ILE A N 1
ATOM 1397 C CA . ILE A 1 176 ? 7.828 6.625 -4.731 1.00 92.25 176 ILE A CA 1
ATOM 1398 C C . ILE A 1 176 ? 8.719 6.372 -5.948 1.00 92.25 176 ILE A C 1
ATOM 1400 O O . ILE A 1 176 ? 9.395 7.285 -6.405 1.00 92.25 176 ILE A O 1
ATOM 1404 N N . ILE A 1 177 ? 8.718 5.152 -6.491 1.00 90.44 177 ILE A N 1
ATOM 1405 C CA . ILE A 1 177 ? 9.515 4.805 -7.677 1.00 90.44 177 ILE A CA 1
ATOM 1406 C C . ILE A 1 177 ? 9.059 5.621 -8.889 1.00 90.44 177 ILE A C 1
ATOM 1408 O O . ILE A 1 177 ? 9.903 6.113 -9.630 1.00 90.44 177 ILE A O 1
ATOM 1412 N N . LYS A 1 178 ? 7.745 5.787 -9.075 1.00 86.75 178 LYS A N 1
ATOM 1413 C CA . LYS A 1 178 ? 7.158 6.635 -10.122 1.00 86.75 178 LYS A CA 1
ATOM 1414 C C . LYS A 1 178 ? 7.589 8.094 -9.964 1.00 86.75 178 LYS A C 1
ATOM 1416 O O . LYS A 1 178 ? 8.197 8.656 -10.868 1.00 86.75 178 LYS A O 1
ATOM 1421 N N . ALA A 1 179 ? 7.432 8.655 -8.763 1.00 86.56 179 ALA A N 1
ATOM 1422 C CA . ALA A 1 179 ? 7.885 10.012 -8.461 1.00 86.56 179 ALA A CA 1
ATOM 1423 C C . ALA A 1 179 ? 9.399 10.201 -8.684 1.00 86.56 179 ALA A C 1
ATOM 1425 O O . ALA A 1 179 ? 9.815 11.203 -9.259 1.00 86.56 179 ALA A O 1
ATOM 1426 N N . ALA A 1 180 ? 10.228 9.233 -8.276 1.00 87.12 180 ALA A N 1
ATOM 1427 C CA . ALA A 1 180 ? 11.684 9.291 -8.412 1.00 87.12 180 ALA A CA 1
ATOM 1428 C C . ALA A 1 180 ? 12.170 9.128 -9.858 1.00 87.12 180 ALA A C 1
ATOM 1430 O O . ALA A 1 180 ? 13.178 9.717 -10.235 1.00 87.12 180 ALA A O 1
ATOM 1431 N N . ARG A 1 181 ? 11.456 8.352 -10.682 1.00 81.31 181 ARG A N 1
ATOM 1432 C CA . ARG A 1 181 ? 11.737 8.245 -12.123 1.00 81.31 181 ARG A CA 1
ATOM 1433 C C . ARG A 1 181 ? 11.464 9.554 -12.865 1.00 81.31 181 ARG A C 1
ATOM 1435 O O . ARG A 1 181 ? 11.894 9.673 -14.013 1.00 81.31 181 ARG A O 1
ATOM 1442 N N . GLY A 1 182 ? 10.786 10.498 -12.203 1.00 71.50 182 GLY A N 1
ATOM 1443 C CA . GLY A 1 182 ? 10.090 11.599 -12.837 1.00 71.50 182 GLY A CA 1
ATOM 1444 C C . GLY A 1 182 ? 9.021 10.972 -13.709 1.00 71.50 182 GLY A C 1
ATOM 1445 O O . GLY A 1 182 ? 9.353 10.422 -14.758 1.00 71.50 182 GLY A O 1
ATOM 1446 N N . ASP A 1 183 ? 7.765 10.979 -13.262 1.00 57.56 183 ASP A N 1
ATOM 1447 C CA . ASP A 1 183 ? 6.647 10.602 -14.125 1.00 57.56 183 ASP A CA 1
ATOM 1448 C C . ASP A 1 183 ? 6.615 11.611 -15.271 1.00 57.56 183 ASP A C 1
ATOM 1450 O O . ASP A 1 183 ? 5.931 12.632 -15.244 1.00 57.56 183 ASP A O 1
ATOM 1454 N N . GLY A 1 184 ? 7.417 11.312 -16.284 1.00 63.19 184 GLY A N 1
ATOM 1455 C CA . GLY A 1 184 ? 7.130 11.739 -17.609 1.00 63.19 184 GLY A CA 1
ATOM 1456 C C . GLY A 1 184 ? 5.724 11.237 -17.898 1.00 63.19 184 GLY A C 1
ATOM 1457 O O . GLY A 1 184 ? 5.383 10.082 -17.623 1.00 63.19 184 GLY A O 1
ATOM 1458 N N . THR A 1 185 ? 4.888 12.134 -18.386 1.00 75.00 185 THR A N 1
ATOM 1459 C CA . THR A 1 185 ? 3.564 11.812 -18.900 1.00 75.00 185 THR A CA 1
ATOM 1460 C C . THR A 1 185 ? 3.640 10.611 -19.852 1.00 75.00 185 THR A C 1
ATOM 1462 O O . THR A 1 185 ? 4.707 10.249 -20.352 1.00 75.00 185 THR A O 1
ATOM 1465 N N . PHE A 1 186 ? 2.505 9.980 -20.165 1.00 78.44 186 PHE A N 1
ATOM 1466 C CA . PHE A 1 186 ? 2.472 8.971 -21.234 1.00 78.44 186 PHE A CA 1
ATOM 1467 C C . PHE A 1 186 ? 3.200 9.468 -22.503 1.00 78.44 186 PHE A C 1
ATOM 1469 O O . PHE A 1 186 ? 3.943 8.711 -23.123 1.00 78.44 186 PHE A O 1
ATOM 1476 N N . LEU A 1 187 ? 3.104 10.771 -22.799 1.00 80.44 187 LEU A N 1
ATOM 1477 C CA . LEU A 1 187 ? 3.837 11.438 -23.877 1.00 80.44 187 LEU A CA 1
ATOM 1478 C C . LEU A 1 187 ? 5.361 11.377 -23.724 1.00 80.44 187 LEU A C 1
ATOM 1480 O O . LEU A 1 187 ? 6.048 11.174 -24.715 1.00 80.44 187 LEU A O 1
ATOM 1484 N N . ASP A 1 188 ? 5.910 11.495 -22.519 1.00 83.00 188 ASP A N 1
ATOM 1485 C CA . ASP A 1 188 ? 7.351 11.350 -22.291 1.00 83.00 188 ASP A CA 1
ATOM 1486 C C . ASP A 1 188 ? 7.814 9.904 -22.475 1.00 83.00 188 ASP A C 1
ATOM 1488 O O . ASP A 1 188 ? 8.929 9.661 -22.931 1.00 83.00 188 ASP A O 1
ATOM 1492 N N . THR A 1 189 ? 6.959 8.927 -22.163 1.00 81.69 189 THR A N 1
ATOM 1493 C CA . THR A 1 189 ? 7.242 7.516 -22.471 1.00 81.69 189 THR A CA 1
ATOM 1494 C C . THR A 1 189 ? 7.242 7.287 -23.980 1.00 81.69 189 THR A C 1
ATOM 1496 O O . THR A 1 189 ? 8.168 6.668 -24.501 1.00 81.69 189 THR A O 1
ATOM 1499 N N . VAL A 1 190 ? 6.255 7.842 -24.691 1.00 85.81 190 VAL A N 1
ATOM 1500 C CA . VAL A 1 190 ? 6.193 7.824 -26.161 1.00 85.81 190 VAL A CA 1
ATOM 1501 C C . VAL A 1 190 ? 7.422 8.503 -26.763 1.00 85.81 190 VAL A C 1
ATOM 1503 O O . VAL A 1 190 ? 8.049 7.940 -27.654 1.00 85.81 190 VAL A O 1
ATOM 1506 N N . LYS A 1 191 ? 7.819 9.664 -26.237 1.00 89.38 191 LYS A N 1
ATOM 1507 C CA . LYS A 1 191 ? 8.996 10.407 -26.688 1.00 89.38 191 LYS A CA 1
ATOM 1508 C C . LYS A 1 191 ? 10.282 9.613 -26.472 1.00 89.38 191 LYS A C 1
ATOM 1510 O O . LYS A 1 191 ? 11.064 9.466 -27.400 1.00 89.38 191 LYS A O 1
ATOM 1515 N N . ARG A 1 192 ? 10.478 9.027 -25.286 1.00 86.56 192 ARG A N 1
ATOM 1516 C CA . ARG A 1 192 ? 11.632 8.154 -25.001 1.00 86.56 192 ARG A CA 1
ATOM 1517 C C . ARG A 1 192 ? 11.657 6.922 -25.901 1.00 86.56 192 ARG A C 1
ATOM 1519 O O . ARG A 1 192 ? 12.734 6.475 -26.283 1.00 86.56 192 ARG A O 1
ATOM 1526 N N . LEU A 1 193 ? 10.490 6.367 -26.238 1.00 89.00 193 LEU A N 1
ATOM 1527 C CA . LEU A 1 193 ? 10.405 5.272 -27.196 1.00 89.00 193 LEU A CA 1
ATOM 1528 C C . LEU A 1 193 ? 10.817 5.734 -28.594 1.00 89.00 193 LEU A C 1
ATOM 1530 O O . LEU A 1 193 ? 11.615 5.054 -29.226 1.00 89.00 193 LEU A O 1
ATOM 1534 N N . GLN A 1 194 ? 10.317 6.879 -29.058 1.00 92.12 194 GLN A N 1
ATOM 1535 C CA . GLN A 1 194 ? 10.706 7.454 -30.347 1.00 92.12 194 GLN A CA 1
ATOM 1536 C C . GLN A 1 194 ? 12.213 7.716 -30.404 1.00 92.12 194 GLN A C 1
ATOM 1538 O O . GLN A 1 194 ? 12.869 7.228 -31.315 1.00 92.12 194 GLN A O 1
ATOM 1543 N N . GLU A 1 195 ? 12.785 8.357 -29.381 1.00 94.56 195 GLU A N 1
ATOM 1544 C CA . GLU A 1 195 ? 14.233 8.575 -29.261 1.00 94.56 195 GLU A CA 1
ATOM 1545 C C . GLU A 1 195 ? 15.015 7.250 -29.284 1.00 94.56 195 GLU A C 1
ATOM 1547 O O . GLU A 1 195 ? 16.068 7.145 -29.913 1.00 94.56 195 GLU A O 1
ATOM 1552 N N . PHE A 1 196 ? 14.505 6.206 -28.621 1.00 92.69 196 PHE A N 1
ATOM 1553 C CA . PHE A 1 196 ? 15.107 4.874 -28.654 1.00 92.69 196 PHE A CA 1
ATOM 1554 C C . PHE A 1 196 ? 15.053 4.249 -30.054 1.00 92.69 196 PHE A C 1
ATOM 1556 O O . PHE A 1 196 ? 16.054 3.684 -30.496 1.00 92.69 196 PHE A O 1
ATOM 1563 N N . VAL A 1 197 ? 13.919 4.349 -30.751 1.00 95.06 197 VAL A N 1
ATOM 1564 C CA . VAL A 1 197 ? 13.741 3.833 -32.116 1.00 95.06 197 VAL A CA 1
ATOM 1565 C C . VAL A 1 197 ? 14.656 4.573 -33.087 1.00 95.06 197 VAL A C 1
ATOM 1567 O O . VAL A 1 197 ? 15.373 3.928 -33.845 1.00 95.06 197 VAL A O 1
ATOM 1570 N N . GLU A 1 198 ? 14.696 5.903 -33.024 1.00 95.56 198 GLU A N 1
ATOM 1571 C CA . GLU A 1 198 ? 15.564 6.744 -33.854 1.00 95.56 198 GLU A CA 1
ATOM 1572 C C . GLU A 1 198 ? 17.044 6.436 -33.629 1.00 95.56 198 GLU A C 1
ATOM 1574 O O . GLU A 1 198 ? 17.821 6.349 -34.577 1.00 95.56 198 GLU A O 1
ATOM 1579 N N . LYS A 1 199 ? 17.441 6.206 -32.375 1.00 97.25 199 LYS A N 1
ATOM 1580 C CA . LYS A 1 199 ? 18.825 5.872 -32.030 1.00 97.25 199 LYS A CA 1
ATOM 1581 C C . LYS A 1 199 ? 19.234 4.451 -32.436 1.00 97.25 199 LYS A C 1
ATOM 1583 O O . LYS A 1 199 ? 20.426 4.191 -32.566 1.00 97.25 199 LYS A O 1
ATOM 1588 N N . ASN A 1 200 ? 18.280 3.534 -32.597 1.00 92.88 200 ASN A N 1
ATOM 1589 C CA . ASN A 1 200 ? 18.531 2.114 -32.866 1.00 92.88 200 ASN A CA 1
ATOM 1590 C C . ASN A 1 200 ? 17.808 1.636 -34.136 1.00 92.88 200 ASN A C 1
ATOM 1592 O O . ASN A 1 200 ? 17.305 0.510 -34.179 1.00 92.88 200 ASN A O 1
ATOM 1596 N N . GLN A 1 201 ? 17.742 2.484 -35.167 1.00 92.69 201 GLN A N 1
ATOM 1597 C CA . GLN A 1 201 ? 17.079 2.162 -36.439 1.00 92.69 201 GLN A CA 1
ATOM 1598 C C . GLN A 1 201 ? 17.657 0.906 -37.113 1.00 92.69 201 GLN A C 1
ATOM 1600 O O . GLN A 1 201 ? 16.945 0.211 -37.826 1.00 92.69 201 GLN A O 1
ATOM 1605 N N . ASP A 1 202 ? 18.924 0.577 -36.854 1.00 90.62 202 ASP A N 1
ATOM 1606 C CA . ASP A 1 202 ? 19.607 -0.620 -37.355 1.00 90.62 202 ASP A CA 1
ATOM 1607 C C . ASP A 1 202 ? 19.144 -1.925 -36.682 1.00 90.62 202 ASP A C 1
ATOM 1609 O O . ASP A 1 202 ? 19.432 -3.013 -37.181 1.00 90.62 202 ASP A O 1
ATOM 1613 N N . ARG A 1 203 ? 18.452 -1.837 -35.539 1.00 87.81 203 ARG A N 1
ATOM 1614 C CA . ARG A 1 203 ? 18.080 -2.995 -34.703 1.00 87.81 203 ARG A CA 1
ATOM 1615 C C . ARG A 1 203 ? 16.586 -3.133 -34.484 1.00 87.81 203 ARG A C 1
ATOM 1617 O O . ARG A 1 203 ? 16.114 -4.237 -34.217 1.00 87.81 203 ARG A O 1
ATOM 1624 N N . VAL A 1 204 ? 15.837 -2.036 -34.523 1.00 92.06 204 VAL A N 1
ATOM 1625 C CA . VAL A 1 204 ? 14.389 -2.061 -34.310 1.00 92.06 204 VAL A CA 1
ATOM 1626 C C . VAL A 1 204 ? 13.697 -2.402 -35.626 1.00 92.06 204 VAL A C 1
ATOM 1628 O O . VAL A 1 204 ? 13.664 -1.593 -36.545 1.00 92.06 204 VAL A O 1
ATOM 1631 N N . VAL A 1 205 ? 13.111 -3.597 -35.700 1.00 91.62 205 VAL A N 1
ATOM 1632 C CA . VAL A 1 205 ? 12.396 -4.086 -36.893 1.00 91.62 205 VAL A CA 1
ATOM 1633 C C . VAL A 1 205 ? 10.958 -3.586 -36.917 1.00 91.62 205 VAL A C 1
ATOM 1635 O O . VAL A 1 205 ? 10.423 -3.230 -37.962 1.00 91.62 205 VAL A O 1
ATOM 1638 N N . HIS A 1 206 ? 10.318 -3.563 -35.752 1.00 90.56 206 HIS A N 1
ATOM 1639 C CA . HIS A 1 206 ? 8.939 -3.123 -35.604 1.00 90.56 206 HIS A CA 1
ATOM 1640 C C . HIS A 1 206 ? 8.729 -2.541 -34.211 1.00 90.56 206 HIS A C 1
ATOM 1642 O O . HIS A 1 206 ? 9.321 -3.010 -33.236 1.00 90.56 206 HIS A O 1
ATOM 1648 N N . HIS A 1 207 ? 7.869 -1.535 -34.107 1.00 89.31 207 HIS A N 1
ATOM 1649 C CA . HIS A 1 207 ? 7.397 -1.032 -32.828 1.00 89.31 207 HIS A CA 1
ATOM 1650 C C . HIS A 1 207 ? 5.932 -0.590 -32.937 1.00 89.31 207 HIS A C 1
ATOM 1652 O O . HIS A 1 207 ? 5.515 -0.042 -33.955 1.00 89.31 207 HIS A O 1
ATOM 1658 N N . SER A 1 208 ? 5.160 -0.822 -31.877 1.00 88.75 208 SER A N 1
ATOM 1659 C CA . SER A 1 208 ? 3.784 -0.350 -31.706 1.00 88.75 208 SER A CA 1
ATOM 1660 C C . SER A 1 208 ? 3.598 0.154 -30.278 1.00 88.75 208 SER A C 1
ATOM 1662 O O . SER A 1 208 ? 4.250 -0.332 -29.355 1.00 88.75 208 SER A O 1
ATOM 1664 N N . LEU A 1 209 ? 2.729 1.149 -30.095 1.00 80.62 209 LEU A N 1
ATOM 1665 C CA . LEU A 1 209 ? 2.442 1.756 -28.791 1.00 80.62 209 LEU A CA 1
ATOM 1666 C C . LEU A 1 209 ? 1.238 1.121 -28.086 1.00 80.62 209 LEU A C 1
ATOM 1668 O O . LEU A 1 209 ? 1.151 1.189 -26.861 1.00 80.62 209 LEU A O 1
ATOM 1672 N N . ILE A 1 210 ? 0.302 0.528 -28.837 1.00 79.31 210 ILE A N 1
ATOM 1673 C CA . ILE A 1 210 ? -0.939 -0.043 -28.296 1.00 79.31 210 ILE A CA 1
ATOM 1674 C C . ILE A 1 210 ? -1.258 -1.356 -29.034 1.00 79.31 210 ILE A C 1
ATOM 1676 O O . ILE A 1 210 ? -1.810 -1.307 -30.134 1.00 79.31 210 ILE A O 1
ATOM 1680 N N . PRO A 1 211 ? -0.948 -2.531 -28.447 1.00 74.31 211 PRO A N 1
ATOM 1681 C CA . PRO A 1 211 ? -0.139 -2.742 -27.236 1.00 74.31 211 PRO A CA 1
ATOM 1682 C C . PRO A 1 211 ? 1.322 -2.295 -27.427 1.00 74.31 211 PRO A C 1
ATOM 1684 O O . PRO A 1 211 ? 1.807 -2.256 -28.556 1.00 74.31 211 PRO A O 1
ATOM 1687 N N . LEU A 1 212 ? 2.032 -1.974 -26.334 1.00 79.19 212 LEU A N 1
ATOM 1688 C CA . LEU A 1 212 ? 3.456 -1.625 -26.412 1.00 79.19 212 LEU A CA 1
ATOM 1689 C C . LEU A 1 212 ? 4.269 -2.864 -26.811 1.00 79.19 212 LEU A C 1
ATOM 1691 O O . LEU A 1 212 ? 4.494 -3.757 -25.993 1.00 79.19 212 LEU A O 1
ATOM 1695 N N . VAL A 1 213 ? 4.714 -2.902 -28.063 1.00 84.00 213 VAL A N 1
ATOM 1696 C CA . VAL A 1 213 ? 5.524 -3.980 -28.638 1.00 84.00 213 VAL A CA 1
ATOM 1697 C C . VAL A 1 213 ? 6.761 -3.356 -29.262 1.00 84.00 213 VAL A C 1
ATOM 1699 O O . VAL A 1 213 ? 6.650 -2.414 -30.039 1.00 84.00 213 VAL A O 1
ATOM 1702 N N . ILE A 1 214 ? 7.941 -3.878 -28.930 1.00 87.00 214 ILE A N 1
ATOM 1703 C CA . ILE A 1 214 ? 9.208 -3.487 -29.556 1.00 87.00 214 ILE A CA 1
ATOM 1704 C C . ILE A 1 214 ? 9.895 -4.770 -30.013 1.00 87.00 214 ILE A C 1
ATOM 1706 O O . ILE A 1 214 ? 10.326 -5.578 -29.190 1.00 87.00 214 ILE A O 1
ATOM 1710 N N . CYS A 1 215 ? 9.996 -4.956 -31.323 1.00 89.44 215 CYS A N 1
ATOM 1711 C CA . CYS A 1 215 ? 10.704 -6.072 -31.931 1.00 89.44 215 CYS A CA 1
ATOM 1712 C C . CYS A 1 215 ? 12.127 -5.627 -32.267 1.00 89.44 215 CYS A C 1
ATOM 1714 O O . CYS A 1 215 ? 12.335 -4.785 -33.143 1.00 89.44 215 CYS A O 1
ATOM 1716 N N . ILE A 1 216 ? 13.105 -6.200 -31.568 1.00 90.50 216 ILE A N 1
ATOM 1717 C CA . ILE A 1 216 ? 14.528 -5.914 -31.764 1.00 90.50 216 ILE A CA 1
ATOM 1718 C C . ILE A 1 216 ? 15.185 -7.150 -32.376 1.00 90.50 216 ILE A C 1
ATOM 1720 O O . ILE A 1 216 ? 15.020 -8.258 -31.865 1.00 90.50 216 ILE A O 1
ATOM 1724 N N . GLN A 1 217 ? 15.960 -6.965 -33.439 1.00 89.00 217 GLN A N 1
ATOM 1725 C CA . GLN A 1 217 ? 16.845 -7.988 -33.983 1.00 89.00 217 GLN A CA 1
ATOM 1726 C C . GLN A 1 217 ? 18.295 -7.537 -33.847 1.00 89.00 217 GLN A C 1
ATOM 1728 O O . GLN A 1 217 ? 18.652 -6.392 -34.113 1.00 89.00 217 GLN A O 1
ATOM 1733 N N . THR A 1 218 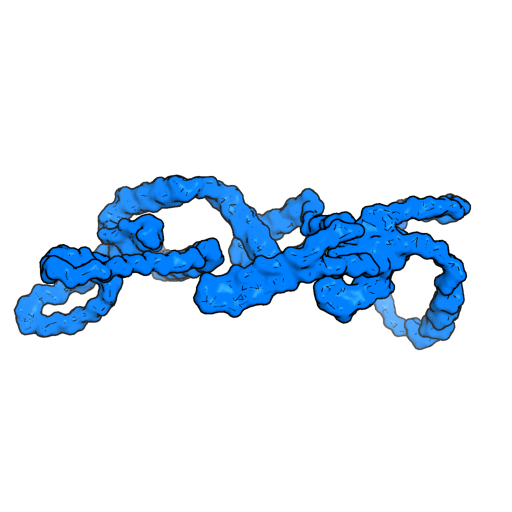? 19.156 -8.451 -33.406 1.00 88.19 218 THR A N 1
ATOM 1734 C CA . THR A 1 218 ? 20.599 -8.195 -33.402 1.00 88.19 218 THR A CA 1
ATOM 1735 C C . THR A 1 218 ? 21.187 -8.460 -34.792 1.00 88.19 218 THR A C 1
ATOM 1737 O O . THR A 1 218 ? 20.659 -9.302 -35.525 1.00 88.19 218 THR A O 1
ATOM 1740 N N . PRO A 1 219 ? 22.334 -7.850 -35.147 1.00 82.38 219 PRO A N 1
ATOM 1741 C CA . PRO A 1 219 ? 23.023 -8.166 -36.400 1.00 82.38 219 PRO A CA 1
ATOM 1742 C C . PRO A 1 219 ? 23.341 -9.661 -36.567 1.00 82.38 219 PRO A C 1
ATOM 1744 O O . PRO A 1 219 ? 23.383 -10.167 -37.685 1.00 82.38 219 PRO A O 1
ATOM 1747 N N . TRP A 1 220 ? 23.554 -10.389 -35.463 1.00 85.44 220 TRP A N 1
ATOM 1748 C CA . TRP A 1 220 ? 23.740 -11.840 -35.497 1.00 85.44 220 TRP A CA 1
ATOM 1749 C C . TRP A 1 220 ? 22.447 -12.575 -35.863 1.00 85.44 220 TRP A C 1
ATOM 1751 O O . TRP A 1 220 ? 22.474 -13.408 -36.764 1.00 85.44 220 TRP A O 1
ATOM 1761 N N . MET A 1 221 ? 21.314 -12.225 -35.238 1.00 82.94 221 MET A N 1
ATOM 1762 C CA . MET A 1 221 ? 20.004 -12.795 -35.591 1.00 82.94 221 MET A CA 1
ATOM 1763 C C . MET A 1 221 ? 19.700 -12.577 -37.073 1.00 82.94 221 MET A C 1
ATOM 1765 O O . MET A 1 221 ? 19.248 -13.499 -37.742 1.00 82.94 221 MET A O 1
ATOM 1769 N N . TRP A 1 222 ? 20.035 -11.401 -37.607 1.00 75.25 222 TRP A N 1
ATOM 1770 C CA . TRP A 1 222 ? 19.847 -11.095 -39.023 1.00 75.25 222 TRP A CA 1
ATOM 1771 C C . TRP A 1 222 ? 20.724 -11.963 -39.941 1.00 75.25 222 TRP A C 1
ATOM 1773 O O . TRP A 1 222 ? 20.234 -12.533 -40.913 1.00 75.25 222 TRP A O 1
ATOM 1783 N N . LYS A 1 223 ? 22.003 -12.163 -39.587 1.00 78.94 223 LYS A N 1
ATOM 1784 C CA . LYS A 1 223 ? 22.924 -13.059 -40.317 1.00 78.94 223 LYS A CA 1
ATOM 1785 C C . LYS A 1 223 ? 22.505 -14.530 -40.281 1.00 78.94 223 LYS A C 1
ATOM 1787 O O . LYS A 1 223 ? 22.849 -15.265 -41.203 1.00 78.94 223 LYS A O 1
ATOM 1792 N N . VAL A 1 224 ? 21.824 -14.968 -39.223 1.00 80.00 224 VAL A N 1
ATOM 1793 C CA . VAL A 1 224 ? 21.323 -16.344 -39.086 1.00 80.00 224 VAL A CA 1
ATOM 1794 C C . VAL A 1 224 ? 20.006 -16.524 -39.845 1.00 80.00 224 VAL A C 1
ATOM 1796 O O . VAL A 1 224 ? 19.851 -17.521 -40.540 1.00 80.00 224 VAL A O 1
ATOM 1799 N N . LEU A 1 225 ? 19.103 -15.539 -39.792 1.00 71.50 225 LEU A N 1
ATOM 1800 C CA . LEU A 1 225 ? 17.832 -15.550 -40.529 1.00 71.50 225 LEU A CA 1
ATOM 1801 C C . LEU A 1 225 ? 18.022 -15.446 -42.051 1.00 71.50 225 LEU A C 1
ATOM 1803 O O . LEU A 1 225 ? 17.242 -16.017 -42.802 1.00 71.50 225 LEU A O 1
ATOM 1807 N N . GLY A 1 226 ? 19.071 -14.764 -42.519 1.00 63.41 226 GLY A N 1
ATOM 1808 C CA . GLY A 1 226 ? 19.365 -14.630 -43.950 1.00 63.41 226 GLY A CA 1
ATOM 1809 C C . GLY A 1 226 ? 19.971 -15.871 -44.623 1.00 63.41 226 GLY A C 1
ATOM 1810 O O . GLY A 1 226 ? 20.264 -15.814 -45.812 1.00 63.41 226 GLY A O 1
ATOM 1811 N N . ARG A 1 227 ? 20.209 -16.975 -43.897 1.00 57.84 227 ARG A N 1
ATOM 1812 C CA . ARG A 1 227 ? 20.947 -18.151 -44.410 1.00 57.84 227 ARG A CA 1
ATOM 1813 C C . ARG A 1 227 ? 20.088 -19.331 -44.881 1.00 57.84 227 ARG A C 1
ATOM 1815 O O . ARG A 1 227 ? 20.657 -20.366 -45.203 1.00 57.84 227 ARG A O 1
ATOM 1822 N N . SER A 1 228 ? 18.765 -19.203 -44.966 1.00 52.03 228 SER A N 1
ATOM 1823 C CA . SER A 1 228 ? 17.873 -20.324 -45.325 1.00 52.03 228 SER A CA 1
ATOM 1824 C C . SER A 1 228 ? 17.037 -20.102 -46.593 1.00 52.03 228 SER A C 1
ATOM 1826 O O . SER A 1 228 ? 15.902 -20.558 -46.666 1.00 52.03 228 SER A O 1
ATOM 1828 N N . LEU A 1 229 ? 17.593 -19.417 -47.595 1.00 53.19 229 LEU A N 1
ATOM 1829 C CA . LEU A 1 229 ? 17.068 -19.417 -48.967 1.00 53.19 229 LEU A CA 1
ATOM 1830 C C . LEU A 1 229 ? 18.080 -20.103 -49.893 1.00 53.19 229 LEU A C 1
ATOM 1832 O O . LEU A 1 229 ? 18.684 -19.475 -50.755 1.00 53.19 229 LEU A O 1
ATOM 1836 N N . THR A 1 230 ? 18.322 -21.392 -49.677 1.00 54.16 230 THR A N 1
ATOM 1837 C CA . THR A 1 230 ? 18.779 -22.269 -50.760 1.00 54.16 230 THR A CA 1
ATOM 1838 C C . THR A 1 230 ? 17.524 -22.713 -51.507 1.00 54.16 230 THR A C 1
ATOM 1840 O O . THR A 1 230 ? 16.627 -23.278 -50.890 1.00 54.16 230 THR A O 1
ATOM 1843 N N . GLU A 1 231 ? 17.435 -22.420 -52.807 1.00 59.06 231 GLU A N 1
ATOM 1844 C CA . GLU A 1 231 ? 16.245 -22.646 -53.656 1.00 59.06 231 GLU A CA 1
ATOM 1845 C C . GLU A 1 231 ? 15.793 -24.119 -53.767 1.00 59.06 231 GLU A C 1
ATOM 1847 O O . GLU A 1 231 ? 14.745 -24.384 -54.349 1.00 59.06 231 GLU A O 1
ATOM 1852 N N . GLU A 1 232 ? 16.537 -25.077 -53.205 1.00 65.25 232 GLU A N 1
ATOM 1853 C CA . GLU A 1 232 ? 16.364 -26.506 -53.505 1.00 65.25 232 GLU A CA 1
ATOM 1854 C C . GLU A 1 232 ? 15.914 -27.393 -52.328 1.00 65.25 232 GLU A C 1
ATOM 1856 O O . GLU A 1 232 ? 15.556 -28.543 -52.571 1.00 65.25 232 GLU A O 1
ATOM 1861 N N . ASP A 1 233 ? 15.836 -26.891 -51.086 1.00 53.59 233 ASP A N 1
ATOM 1862 C CA . ASP A 1 233 ? 15.420 -27.707 -49.929 1.00 53.59 233 ASP A CA 1
ATOM 1863 C C . ASP A 1 233 ? 14.094 -27.238 -49.294 1.00 53.59 233 ASP A C 1
ATOM 1865 O O . ASP A 1 233 ? 13.841 -26.034 -49.179 1.00 53.59 233 ASP A O 1
ATOM 1869 N N . PRO A 1 234 ? 13.228 -28.164 -48.828 1.00 54.91 234 PRO A N 1
ATOM 1870 C CA . PRO A 1 234 ? 11.986 -27.812 -48.152 1.00 54.91 234 PRO A CA 1
ATOM 1871 C C . PRO A 1 234 ? 12.272 -27.016 -46.872 1.00 54.91 234 PRO A C 1
ATOM 1873 O O . PRO A 1 234 ? 12.978 -27.468 -45.968 1.00 54.91 234 PRO A O 1
ATOM 1876 N N . VAL A 1 235 ? 11.689 -25.817 -46.803 1.00 50.91 235 VAL A N 1
ATOM 1877 C CA . VAL A 1 235 ? 11.861 -24.834 -45.727 1.00 50.91 235 VAL A CA 1
ATOM 1878 C C . VAL A 1 235 ? 11.270 -25.361 -44.415 1.00 50.91 235 VAL A C 1
ATOM 1880 O O . VAL A 1 235 ? 10.148 -25.042 -44.040 1.00 50.91 235 VAL A O 1
ATOM 1883 N N . ASN A 1 236 ? 12.055 -26.133 -43.666 1.00 51.25 236 ASN A N 1
ATOM 1884 C CA . ASN A 1 236 ? 11.797 -26.438 -42.257 1.00 51.25 236 ASN A CA 1
ATOM 1885 C C . ASN A 1 236 ? 12.417 -25.354 -41.356 1.00 51.25 236 ASN A C 1
ATOM 1887 O O . ASN A 1 236 ? 13.147 -25.641 -40.406 1.00 51.25 236 ASN A O 1
ATOM 1891 N N . GLY A 1 237 ? 12.163 -24.084 -41.678 1.00 52.00 237 GLY A N 1
ATOM 1892 C CA . GLY A 1 237 ? 12.476 -22.969 -40.791 1.00 52.00 237 GLY A CA 1
ATOM 1893 C C . GLY A 1 237 ? 11.453 -22.918 -39.661 1.00 52.00 237 GLY A C 1
ATOM 1894 O O . GLY A 1 237 ? 10.253 -22.988 -39.910 1.00 52.00 237 GLY A O 1
ATOM 1895 N N . LEU A 1 238 ? 11.911 -22.804 -38.414 1.00 49.81 238 LEU A N 1
ATOM 1896 C CA . LEU A 1 238 ? 11.046 -22.613 -37.250 1.00 49.81 238 LEU A CA 1
ATOM 1897 C C . LEU A 1 238 ? 10.332 -21.255 -37.382 1.00 49.81 238 LEU A C 1
ATOM 1899 O O . LEU A 1 238 ? 10.871 -20.210 -37.016 1.00 49.81 238 LEU A O 1
ATOM 1903 N N . VAL A 1 239 ? 9.130 -21.270 -37.956 1.00 48.81 239 VAL A N 1
ATOM 1904 C CA . VAL A 1 239 ? 8.238 -20.112 -38.030 1.00 48.81 239 VAL A CA 1
ATOM 1905 C C . VAL A 1 239 ? 7.747 -19.849 -36.612 1.00 48.81 239 VAL A C 1
ATOM 1907 O O . VAL A 1 239 ? 6.916 -20.587 -36.089 1.00 48.81 239 VAL A O 1
ATOM 1910 N N . SER A 1 240 ? 8.295 -18.831 -35.946 1.00 51.03 240 SER A N 1
ATOM 1911 C CA . SER A 1 240 ? 7.632 -18.305 -34.754 1.00 51.03 240 SER A CA 1
ATOM 1912 C C . SER A 1 240 ? 6.540 -17.345 -35.218 1.00 51.03 240 SER A C 1
ATOM 1914 O O . SER A 1 240 ? 6.819 -16.420 -35.982 1.00 51.03 240 SER A O 1
ATOM 1916 N N . ASP A 1 241 ? 5.309 -17.563 -34.749 1.00 55.28 241 ASP A N 1
ATOM 1917 C CA . ASP A 1 241 ? 4.099 -16.773 -35.052 1.00 55.28 241 ASP A CA 1
ATOM 1918 C C . ASP A 1 241 ? 4.270 -15.249 -34.871 1.00 55.28 241 ASP A C 1
ATOM 1920 O O . ASP A 1 241 ? 3.443 -14.465 -35.322 1.00 55.28 241 ASP A O 1
ATOM 1924 N N . ALA A 1 242 ? 5.352 -14.803 -34.229 1.00 50.50 242 ALA A N 1
ATOM 1925 C CA . ALA A 1 242 ? 5.662 -13.399 -33.991 1.00 50.50 242 ALA A CA 1
ATOM 1926 C C . ALA A 1 242 ? 6.246 -12.649 -35.210 1.00 50.50 242 ALA A C 1
ATOM 1928 O O . ALA A 1 242 ? 6.389 -11.429 -35.144 1.00 50.50 242 ALA A O 1
ATOM 1929 N N . ALA A 1 243 ? 6.623 -13.342 -36.295 1.00 46.75 243 ALA A N 1
ATOM 1930 C CA . ALA A 1 243 ? 7.223 -12.723 -37.488 1.00 46.75 243 ALA A CA 1
ATOM 1931 C C . ALA A 1 243 ? 6.204 -12.323 -38.569 1.00 46.75 243 ALA A C 1
ATOM 1933 O O . ALA A 1 243 ? 6.516 -11.504 -39.434 1.00 46.75 243 ALA A O 1
ATOM 1934 N N . HIS A 1 244 ? 4.983 -12.850 -38.507 1.00 48.06 244 HIS A N 1
ATOM 1935 C CA . HIS A 1 244 ? 3.880 -12.339 -39.304 1.00 48.06 244 HIS A CA 1
ATOM 1936 C C . HIS A 1 244 ? 3.219 -11.235 -38.481 1.00 48.06 244 HIS A C 1
ATOM 1938 O O . HIS A 1 244 ? 2.698 -11.487 -37.396 1.00 48.06 244 HIS A O 1
ATOM 1944 N N . GLY A 1 245 ? 3.267 -9.989 -38.964 1.00 50.75 245 GLY A N 1
ATOM 1945 C CA . GLY A 1 245 ? 2.398 -8.940 -38.428 1.00 50.75 245 GLY A CA 1
ATOM 1946 C C . GLY A 1 245 ? 0.938 -9.420 -38.401 1.00 50.75 245 GLY A C 1
ATOM 1947 O O . GLY A 1 245 ? 0.615 -10.413 -39.060 1.00 50.75 245 GLY A O 1
ATOM 1948 N N . PRO A 1 246 ? 0.034 -8.759 -37.653 1.00 45.88 246 PRO A N 1
ATOM 1949 C CA . PRO A 1 246 ? -1.382 -9.100 -37.728 1.00 45.88 246 PRO A CA 1
ATOM 1950 C C . PRO A 1 246 ? -1.773 -9.142 -39.204 1.00 45.88 246 PRO A C 1
ATOM 1952 O O . PRO A 1 246 ? -1.511 -8.177 -39.920 1.00 45.88 246 PRO A O 1
ATOM 1955 N N . TRP A 1 247 ? -2.308 -10.278 -39.658 1.00 43.31 247 TRP A N 1
ATOM 1956 C CA . TRP A 1 247 ? -2.784 -10.435 -41.024 1.00 43.31 247 TRP A CA 1
ATOM 1957 C C . TRP A 1 247 ? -3.733 -9.273 -41.312 1.00 43.31 247 TRP A C 1
ATOM 1959 O O . TRP A 1 247 ? -4.861 -9.243 -40.815 1.00 43.31 247 TRP A O 1
ATOM 1969 N N . VAL A 1 248 ? -3.265 -8.284 -42.073 1.00 45.16 248 VAL A N 1
ATOM 1970 C CA . VAL A 1 248 ? -4.169 -7.365 -42.744 1.00 45.16 248 VAL A CA 1
ATOM 1971 C C . VAL A 1 248 ? -4.800 -8.242 -43.803 1.00 45.16 248 VAL A C 1
ATOM 1973 O O . VAL A 1 248 ? -4.150 -8.635 -44.768 1.00 45.16 248 VAL A O 1
ATOM 1976 N N . VAL A 1 249 ? -6.035 -8.661 -43.546 1.00 45.84 249 VAL A N 1
ATOM 1977 C CA . VAL A 1 249 ? -6.861 -9.302 -44.560 1.00 45.84 249 VAL A CA 1
ATOM 1978 C C . VAL A 1 249 ? -7.118 -8.223 -45.609 1.00 45.84 249 VAL A C 1
ATOM 1980 O O . VAL A 1 249 ? -8.075 -7.464 -45.498 1.00 45.84 249 VAL A O 1
ATOM 1983 N N . GLU A 1 250 ? -6.214 -8.088 -46.577 1.00 47.56 250 GLU A N 1
ATOM 1984 C CA . GLU A 1 250 ? -6.500 -7.366 -47.810 1.00 47.56 250 GLU A CA 1
ATOM 1985 C C . GLU A 1 250 ? -7.567 -8.171 -48.557 1.00 47.56 250 GLU A C 1
ATOM 1987 O O . GLU A 1 250 ? -7.321 -9.265 -49.061 1.00 47.56 250 GLU A O 1
ATOM 1992 N N . ASP A 1 251 ? -8.788 -7.638 -48.521 1.00 49.00 251 ASP A N 1
ATOM 1993 C CA . ASP A 1 251 ? -9.909 -7.926 -49.409 1.00 49.00 251 ASP A CA 1
ATOM 1994 C C . ASP A 1 251 ? -10.143 -9.399 -49.777 1.00 49.00 251 ASP A C 1
ATOM 1996 O O . ASP A 1 251 ? -10.171 -9.794 -50.947 1.00 49.00 251 ASP A O 1
ATOM 2000 N N . LEU A 1 252 ? -10.542 -10.194 -48.782 1.00 41.62 252 LEU A N 1
ATOM 2001 C CA . LEU A 1 252 ? -11.620 -11.142 -49.054 1.00 41.62 252 LEU A CA 1
ATOM 2002 C C . LEU A 1 252 ? -12.883 -10.311 -49.285 1.00 41.62 252 LEU A C 1
ATOM 2004 O O . LEU A 1 252 ? -13.545 -9.903 -48.332 1.00 41.62 252 L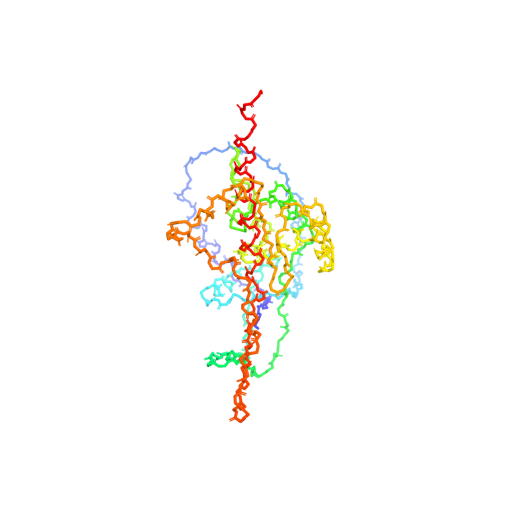EU A O 1
ATOM 2008 N N . LYS A 1 253 ? -13.193 -10.041 -50.560 1.00 42.06 253 LYS A N 1
ATOM 2009 C CA . LYS A 1 253 ? -14.507 -9.551 -50.989 1.00 42.06 253 LYS A CA 1
ATOM 2010 C C . LYS A 1 253 ? -15.563 -10.446 -50.346 1.00 42.06 253 LYS A C 1
ATOM 2012 O O . LYS A 1 253 ? -15.779 -11.573 -50.794 1.00 42.06 253 LYS A O 1
ATOM 2017 N N . SER A 1 254 ? -16.187 -9.970 -49.275 1.00 45.12 254 SER A N 1
ATOM 2018 C CA . SER A 1 254 ? -17.363 -10.624 -48.734 1.00 45.12 254 SER A CA 1
ATOM 2019 C C . SER A 1 254 ? -18.447 -10.590 -49.816 1.00 45.12 254 SER A C 1
ATOM 2021 O O . SER A 1 254 ? -18.573 -9.587 -50.530 1.00 45.12 254 SER A O 1
ATOM 2023 N N . PRO A 1 255 ? -19.229 -11.668 -49.988 1.00 46.78 255 PRO A N 1
ATOM 2024 C CA . PRO A 1 255 ? -20.477 -11.538 -50.717 1.00 46.78 255 PRO A CA 1
ATOM 2025 C C . PRO A 1 255 ? -21.301 -10.426 -50.044 1.00 46.78 255 PRO A C 1
ATOM 2027 O O . PRO A 1 255 ? -21.314 -10.345 -48.808 1.00 46.78 255 PRO A O 1
ATOM 2030 N N . PRO A 1 256 ? -21.948 -9.542 -50.822 1.00 44.53 256 PRO A N 1
ATOM 2031 C CA . PRO A 1 256 ? -22.868 -8.578 -50.244 1.00 44.53 256 PRO A CA 1
ATOM 2032 C C . PRO A 1 256 ? -23.959 -9.378 -49.523 1.00 44.53 256 PRO A C 1
ATOM 2034 O O . PRO A 1 256 ? -24.445 -10.365 -50.064 1.00 44.53 256 PRO A O 1
ATOM 2037 N N . ASP A 1 257 ? -24.289 -8.966 -48.302 1.00 46.84 257 ASP A N 1
ATOM 2038 C CA . ASP A 1 257 ? -25.297 -9.565 -47.412 1.00 46.84 257 ASP A CA 1
ATOM 2039 C C . ASP A 1 257 ? -24.824 -10.620 -46.401 1.00 46.84 257 ASP A C 1
ATOM 2041 O O . ASP A 1 257 ? -25.471 -11.645 -46.209 1.00 46.84 257 ASP A O 1
ATOM 2045 N N . VAL A 1 258 ? -23.788 -10.310 -45.610 1.00 39.84 258 VAL A N 1
ATOM 2046 C CA . VAL A 1 258 ? -23.780 -10.741 -44.198 1.00 39.84 258 VAL A CA 1
ATOM 2047 C C . VAL A 1 258 ? -23.217 -9.634 -43.306 1.00 39.84 258 VAL A C 1
ATOM 2049 O O . VAL A 1 258 ? -22.024 -9.342 -43.299 1.00 39.84 258 VAL A O 1
ATOM 2052 N N . ASN A 1 259 ? -24.095 -9.020 -42.518 1.00 40.06 259 ASN A N 1
ATOM 2053 C CA . ASN A 1 259 ? -23.751 -8.010 -41.524 1.00 40.06 259 ASN A CA 1
ATOM 2054 C C . ASN A 1 259 ? -23.267 -8.721 -40.246 1.00 40.06 259 ASN A C 1
ATOM 2056 O O . ASN A 1 259 ? -24.065 -9.045 -39.367 1.00 40.06 259 ASN A O 1
ATOM 2060 N N . LEU A 1 260 ? -21.970 -9.034 -40.166 1.00 34.66 260 LEU A N 1
ATOM 2061 C CA . LEU A 1 260 ? -21.349 -9.627 -38.978 1.00 34.66 260 LEU A CA 1
ATOM 2062 C C . LEU A 1 260 ? -20.402 -8.606 -38.337 1.00 34.66 260 LEU A C 1
ATOM 2064 O O . LEU A 1 260 ? -19.218 -8.518 -38.651 1.00 34.66 260 LEU A O 1
ATOM 2068 N N . GLY A 1 261 ? -20.954 -7.803 -37.426 1.00 31.47 261 GLY A N 1
ATOM 2069 C CA . GLY A 1 261 ? -20.177 -6.917 -36.568 1.00 31.47 261 GLY A CA 1
ATOM 2070 C C . GLY A 1 261 ? -19.337 -7.726 -35.582 1.00 31.47 261 GLY A C 1
ATOM 2071 O O . GLY A 1 261 ? -19.827 -8.125 -34.526 1.00 31.47 261 GLY A O 1
ATOM 2072 N N . ILE A 1 262 ? -18.063 -7.951 -35.904 1.00 31.00 262 ILE A N 1
ATOM 2073 C CA . ILE A 1 262 ? -17.083 -8.464 -34.944 1.00 31.00 262 ILE A CA 1
ATOM 2074 C C . ILE A 1 262 ? -16.606 -7.286 -34.090 1.00 31.00 262 ILE A C 1
ATOM 2076 O O . ILE A 1 262 ? -15.663 -6.567 -34.408 1.00 31.00 262 ILE A O 1
ATOM 2080 N N . LEU A 1 263 ? -17.313 -7.078 -32.984 1.00 29.94 263 LEU A N 1
ATOM 2081 C CA . LEU A 1 263 ? -16.931 -6.185 -31.896 1.00 29.94 263 LEU A CA 1
ATOM 2082 C C . LEU A 1 263 ? -15.965 -6.937 -30.968 1.00 29.94 263 LEU A C 1
ATOM 2084 O O . LEU A 1 263 ? -16.373 -7.538 -29.975 1.00 29.94 263 LEU A O 1
ATOM 2088 N N . CYS A 1 264 ? -14.666 -6.897 -31.264 1.00 26.27 264 CYS A N 1
ATOM 2089 C CA . CYS A 1 264 ? -13.645 -7.304 -30.298 1.00 26.27 264 CYS A CA 1
ATOM 2090 C C . CYS A 1 264 ? -13.466 -6.198 -29.244 1.00 26.27 264 CYS A C 1
ATOM 2092 O O . CYS A 1 264 ? -12.582 -5.351 -29.345 1.00 26.27 264 CYS A O 1
ATOM 2094 N N . ARG A 1 265 ? -14.321 -6.195 -28.212 1.00 28.88 265 ARG A N 1
ATOM 2095 C CA . ARG A 1 265 ? -14.036 -5.504 -26.945 1.00 28.88 265 ARG A CA 1
ATOM 2096 C C . ARG A 1 265 ? -13.120 -6.389 -26.102 1.00 28.88 265 ARG A C 1
ATOM 2098 O O . ARG A 1 265 ? -13.568 -7.408 -25.585 1.00 28.88 265 ARG A O 1
ATOM 2105 N N . TYR A 1 266 ? -11.875 -5.971 -25.901 1.00 32.75 266 TYR A N 1
ATOM 2106 C CA . TYR A 1 266 ? -11.071 -6.476 -24.788 1.00 32.75 266 TYR A CA 1
ATOM 2107 C C . TYR A 1 266 ? -11.481 -5.743 -23.499 1.00 32.75 266 TYR A C 1
ATOM 2109 O O . TYR A 1 266 ? -11.512 -4.510 -23.496 1.00 32.75 266 TYR A O 1
ATOM 2117 N N . PRO A 1 267 ? -11.818 -6.450 -22.406 1.00 35.78 267 PRO A N 1
ATOM 2118 C CA . PRO A 1 267 ? -12.038 -5.812 -21.119 1.00 35.78 267 PRO A CA 1
ATOM 2119 C C . PRO A 1 267 ? -10.696 -5.382 -20.509 1.00 35.78 267 PRO A C 1
ATOM 2121 O O . PRO A 1 267 ? -9.692 -6.086 -20.600 1.00 35.78 267 PRO A O 1
ATOM 2124 N N . GLN A 1 268 ? -10.719 -4.199 -19.900 1.00 40.62 268 GLN A N 1
ATOM 2125 C CA . GLN A 1 268 ? -9.630 -3.502 -19.214 1.00 40.62 268 GLN A CA 1
ATOM 2126 C C . GLN A 1 268 ? -8.668 -4.427 -18.445 1.00 40.62 268 GLN A C 1
ATOM 2128 O O . GLN A 1 268 ? -9.036 -5.065 -17.459 1.00 40.62 268 GLN A O 1
ATOM 2133 N N . LEU A 1 269 ? -7.402 -4.418 -18.864 1.00 40.72 269 LEU A N 1
ATOM 2134 C CA . LEU A 1 269 ? -6.253 -5.042 -18.200 1.00 40.72 269 LEU A CA 1
ATOM 2135 C C . LEU A 1 269 ? -5.405 -3.960 -17.498 1.00 40.72 269 LEU A C 1
ATOM 2137 O O . LEU A 1 269 ? -4.201 -3.859 -17.695 1.00 40.72 269 LEU A O 1
ATOM 2141 N N . ASP A 1 270 ? -6.035 -3.130 -16.664 1.00 42.31 270 ASP A N 1
ATOM 2142 C CA . ASP A 1 270 ? -5.424 -1.891 -16.145 1.00 42.31 270 ASP A CA 1
ATOM 2143 C C . ASP A 1 270 ? -4.521 -2.044 -14.902 1.00 42.31 270 ASP A C 1
ATOM 2145 O O . ASP A 1 270 ? -4.149 -1.045 -14.293 1.00 42.31 270 ASP A O 1
ATOM 2149 N N . THR A 1 271 ? -4.129 -3.250 -14.464 1.00 45.09 271 THR A N 1
ATOM 2150 C CA . THR A 1 271 ? -3.344 -3.356 -13.202 1.00 45.09 271 THR A CA 1
ATOM 2151 C C . THR A 1 271 ? -2.177 -4.345 -13.142 1.00 45.09 271 THR A C 1
ATOM 2153 O O . THR A 1 271 ? -1.456 -4.323 -12.145 1.00 45.09 271 THR A O 1
ATOM 2156 N N . CYS A 1 272 ? -1.897 -5.153 -14.173 1.00 38.97 272 CYS A N 1
ATOM 2157 C CA . CYS A 1 272 ? -0.821 -6.163 -14.083 1.00 38.97 272 CYS A CA 1
ATOM 2158 C C . CYS A 1 272 ? 0.257 -6.125 -15.180 1.00 38.97 272 CYS A C 1
ATOM 2160 O O . CYS A 1 272 ? 1.310 -6.735 -14.988 1.00 38.97 272 CYS A O 1
ATOM 2162 N N . LEU A 1 273 ? 0.062 -5.403 -16.288 1.00 42.50 273 LEU A N 1
ATOM 2163 C CA . LEU A 1 273 ? 1.001 -5.430 -17.423 1.00 42.50 273 LEU A CA 1
ATOM 2164 C C . LEU A 1 273 ? 2.332 -4.705 -17.155 1.00 42.50 273 LEU A C 1
ATOM 2166 O O . LEU A 1 273 ? 3.379 -5.179 -17.599 1.00 42.50 273 LEU A O 1
ATOM 2170 N N . ASP A 1 274 ? 2.332 -3.662 -16.321 1.00 43.09 274 ASP A N 1
ATOM 2171 C CA . ASP A 1 274 ? 3.562 -2.947 -15.940 1.00 43.09 274 ASP A CA 1
ATOM 2172 C C . ASP A 1 274 ? 4.550 -3.821 -15.144 1.00 43.09 274 ASP A C 1
ATOM 2174 O O . ASP A 1 274 ? 5.755 -3.562 -15.133 1.00 43.09 274 ASP A O 1
ATOM 2178 N N . PHE A 1 275 ? 4.061 -4.865 -14.462 1.00 43.19 275 PHE A N 1
ATOM 2179 C CA . PHE A 1 275 ? 4.883 -5.682 -13.566 1.00 43.19 275 PHE A CA 1
ATOM 2180 C C . PHE A 1 275 ? 5.616 -6.819 -14.293 1.00 43.19 275 PHE A C 1
ATOM 2182 O O . PHE A 1 275 ? 6.710 -7.202 -13.886 1.00 43.19 275 PHE A O 1
ATOM 2189 N N . VAL A 1 276 ? 5.045 -7.340 -15.384 1.00 42.53 276 VAL A N 1
ATOM 2190 C CA . VAL A 1 276 ? 5.628 -8.462 -16.141 1.00 42.53 276 VAL A CA 1
ATOM 2191 C C . VAL A 1 276 ? 6.659 -7.966 -17.161 1.00 42.53 276 VAL A C 1
ATOM 2193 O O . VAL A 1 276 ? 7.732 -8.551 -17.292 1.00 42.53 276 VAL A O 1
ATOM 2196 N N . LEU A 1 277 ? 6.402 -6.832 -17.820 1.00 47.00 277 LEU A N 1
ATOM 2197 C CA . LEU A 1 277 ? 7.270 -6.329 -18.893 1.00 47.00 277 LEU A CA 1
ATOM 2198 C C . LEU A 1 277 ? 8.585 -5.713 -18.381 1.00 47.00 277 LEU A C 1
ATOM 2200 O O . LEU A 1 277 ? 9.628 -5.868 -19.015 1.00 47.00 277 LEU A O 1
ATOM 2204 N N . GLY A 1 278 ? 8.582 -5.093 -17.196 1.00 41.12 278 GLY A N 1
ATOM 2205 C CA . GLY A 1 278 ? 9.804 -4.544 -16.597 1.00 41.12 278 GLY A CA 1
ATOM 2206 C C . GLY A 1 278 ? 10.802 -5.609 -16.121 1.00 41.12 278 GLY A C 1
ATOM 2207 O O . GLY A 1 278 ? 12.007 -5.360 -16.103 1.00 41.12 278 GLY A O 1
ATOM 2208 N N . TRP A 1 279 ? 10.328 -6.804 -15.753 1.00 38.84 279 TRP A N 1
ATOM 2209 C CA . TRP A 1 279 ? 11.187 -7.843 -15.174 1.00 38.84 279 TRP A CA 1
ATOM 2210 C C . TRP A 1 279 ? 11.875 -8.709 -16.238 1.00 38.84 279 TRP A C 1
ATOM 2212 O O . TRP A 1 279 ? 13.044 -9.072 -16.069 1.00 38.84 279 TRP A O 1
ATOM 2222 N N . CYS A 1 280 ? 11.207 -8.960 -17.369 1.00 37.78 280 CYS A N 1
ATOM 2223 C CA . CYS A 1 280 ? 11.776 -9.714 -18.490 1.00 37.78 280 CYS A CA 1
ATOM 2224 C C . CYS A 1 280 ? 12.888 -8.945 -19.224 1.00 37.78 280 CYS A C 1
ATOM 2226 O O . CYS A 1 280 ? 13.885 -9.546 -19.617 1.00 37.78 280 CYS A O 1
ATOM 2228 N N . ILE A 1 281 ? 12.775 -7.618 -19.351 1.00 46.56 281 ILE A N 1
ATOM 2229 C CA . ILE A 1 281 ? 13.780 -6.812 -20.063 1.00 46.56 281 ILE A CA 1
ATOM 2230 C C . ILE A 1 281 ? 15.045 -6.616 -19.208 1.00 46.56 281 ILE A C 1
ATOM 2232 O O . ILE A 1 281 ? 16.155 -6.726 -19.724 1.00 46.56 281 ILE A O 1
ATOM 2236 N N . CYS A 1 282 ? 14.925 -6.409 -17.890 1.00 41.75 282 CYS A N 1
ATOM 2237 C CA . CYS A 1 282 ? 16.101 -6.190 -17.036 1.00 41.75 282 CYS A CA 1
ATOM 2238 C C . CYS A 1 282 ? 16.909 -7.466 -16.739 1.00 41.75 282 CYS A C 1
ATOM 2240 O O . CYS A 1 282 ? 18.134 -7.400 -16.665 1.00 41.75 282 CYS A O 1
ATOM 2242 N N . THR A 1 283 ? 16.276 -8.635 -16.595 1.00 44.84 283 THR A N 1
ATOM 2243 C CA . THR A 1 283 ? 17.013 -9.872 -16.259 1.00 44.84 283 THR A CA 1
ATOM 2244 C C . THR A 1 283 ? 17.767 -10.470 -17.450 1.00 44.84 283 THR A C 1
ATOM 2246 O O . THR A 1 283 ? 18.855 -11.020 -17.262 1.00 44.84 283 THR A O 1
ATOM 2249 N N . ALA A 1 284 ? 17.256 -10.302 -18.674 1.00 42.97 284 ALA A N 1
ATOM 2250 C CA . ALA A 1 284 ? 17.948 -10.733 -19.888 1.00 42.97 284 ALA A CA 1
ATOM 2251 C C . ALA A 1 284 ? 19.151 -9.831 -20.229 1.00 42.97 284 ALA A C 1
ATOM 2253 O O . ALA A 1 284 ? 20.207 -10.331 -20.617 1.00 42.97 284 ALA A O 1
ATOM 2254 N N . PHE A 1 285 ? 19.039 -8.514 -20.017 1.00 41.62 285 PHE A N 1
ATOM 2255 C CA . PHE A 1 285 ? 20.102 -7.567 -20.377 1.00 41.62 285 PHE A CA 1
ATOM 2256 C C . PHE A 1 285 ? 21.280 -7.565 -19.388 1.00 41.62 285 PHE A C 1
ATOM 2258 O O . PHE A 1 285 ? 22.434 -7.465 -19.803 1.00 41.62 285 PHE A O 1
ATOM 2265 N N . SER A 1 286 ? 21.031 -7.744 -18.084 1.00 41.69 286 SER A N 1
ATOM 2266 C CA . SER A 1 286 ? 22.106 -7.760 -17.078 1.00 41.69 286 SER A CA 1
ATOM 2267 C C . SER A 1 286 ? 22.977 -9.022 -17.127 1.00 41.69 286 SER A C 1
ATOM 2269 O O . SER A 1 286 ? 24.160 -8.949 -16.804 1.00 41.69 286 SER A O 1
ATOM 2271 N N . ARG A 1 287 ? 22.441 -10.171 -17.568 1.00 42.44 287 ARG A N 1
ATOM 2272 C CA . ARG A 1 287 ? 23.235 -11.408 -17.711 1.00 42.44 287 ARG A CA 1
ATOM 2273 C C . ARG A 1 287 ? 24.131 -11.411 -18.954 1.00 42.44 287 ARG A C 1
ATOM 2275 O O . ARG A 1 287 ? 25.232 -11.941 -18.880 1.00 42.44 287 ARG A O 1
ATOM 2282 N N . ALA A 1 288 ? 23.710 -10.778 -20.050 1.00 44.75 288 ALA A N 1
ATOM 2283 C CA . ALA A 1 288 ? 24.505 -10.702 -21.280 1.00 44.75 288 ALA A CA 1
ATOM 2284 C C . ALA A 1 288 ? 25.684 -9.709 -21.188 1.00 44.75 288 ALA A C 1
ATOM 2286 O O . ALA A 1 288 ? 26.732 -9.912 -21.799 1.00 44.75 288 ALA A O 1
ATOM 2287 N N . LEU A 1 289 ? 25.550 -8.643 -20.392 1.00 41.00 289 LEU A N 1
ATOM 2288 C CA . LEU A 1 289 ? 26.627 -7.664 -20.198 1.00 41.00 289 LEU A CA 1
ATOM 2289 C C . LEU A 1 289 ? 27.745 -8.178 -19.278 1.00 41.00 289 LEU A C 1
ATOM 2291 O O . LEU A 1 289 ? 28.911 -7.875 -19.517 1.00 41.00 289 LEU A O 1
ATOM 2295 N N . LEU A 1 290 ? 27.425 -9.013 -18.284 1.00 41.19 290 LEU A N 1
ATOM 2296 C CA . LEU A 1 290 ? 28.429 -9.583 -17.377 1.00 41.19 290 LEU A CA 1
ATOM 2297 C C . LEU A 1 290 ? 29.263 -10.710 -18.010 1.00 41.19 290 LEU A C 1
ATOM 2299 O O . LEU A 1 290 ? 30.401 -10.907 -17.598 1.00 41.19 290 LEU A O 1
ATOM 2303 N N . SER A 1 291 ? 28.770 -11.399 -19.046 1.00 42.09 291 SER A N 1
ATOM 2304 C CA . SER A 1 291 ? 29.557 -12.420 -19.762 1.00 42.09 291 SER A CA 1
ATOM 2305 C C . SER A 1 291 ? 30.552 -11.847 -20.777 1.00 42.09 291 SER A C 1
ATOM 2307 O O . SER A 1 291 ? 31.362 -12.595 -21.313 1.00 42.09 291 SER A O 1
ATOM 2309 N N . THR A 1 292 ? 30.502 -10.541 -21.059 1.00 43.59 292 THR A N 1
ATOM 2310 C CA . THR A 1 292 ? 31.310 -9.914 -22.124 1.00 43.59 292 THR A CA 1
ATOM 2311 C C . THR A 1 292 ? 32.510 -9.122 -21.578 1.00 43.59 292 THR A C 1
ATOM 2313 O O . THR A 1 292 ? 33.354 -8.680 -22.345 1.00 43.59 292 THR A O 1
ATOM 2316 N N . ILE A 1 293 ? 32.640 -8.972 -20.253 1.00 43.25 293 ILE A N 1
ATOM 2317 C CA . ILE A 1 293 ? 33.716 -8.181 -19.616 1.00 43.25 293 ILE A CA 1
ATOM 2318 C C . ILE A 1 293 ? 34.916 -9.049 -19.168 1.00 43.25 293 ILE A C 1
ATOM 2320 O O . ILE A 1 293 ? 35.898 -8.523 -18.662 1.00 43.25 293 ILE A O 1
ATOM 2324 N N . GLN A 1 294 ? 34.907 -10.370 -19.398 1.00 39.16 294 GLN A N 1
ATOM 2325 C CA . GLN A 1 294 ? 35.988 -11.258 -18.930 1.00 39.16 294 GLN A CA 1
ATOM 2326 C C . GLN A 1 294 ? 36.989 -11.750 -19.987 1.00 39.16 294 GLN A C 1
ATOM 2328 O O . GLN A 1 294 ? 37.786 -12.636 -19.692 1.00 39.16 294 GLN A O 1
ATOM 2333 N N . VAL A 1 295 ? 37.005 -11.173 -21.190 1.00 43.72 295 VAL A N 1
ATOM 2334 C CA . VAL A 1 295 ? 38.078 -11.427 -22.166 1.00 43.72 295 VAL A CA 1
ATOM 2335 C C . VAL A 1 295 ? 38.459 -10.120 -22.855 1.00 43.72 295 VAL A C 1
ATOM 2337 O O . VAL A 1 295 ? 37.968 -9.824 -23.940 1.00 43.72 295 VAL A O 1
ATOM 2340 N N . HIS A 1 296 ? 39.297 -9.331 -22.185 1.00 41.16 296 HIS A N 1
ATOM 2341 C CA . HIS A 1 296 ? 40.372 -8.536 -22.782 1.00 41.16 296 HIS A CA 1
ATOM 2342 C C . HIS A 1 296 ? 41.323 -8.044 -21.694 1.00 41.16 296 HIS A C 1
ATOM 2344 O O . HIS A 1 296 ? 40.825 -7.543 -20.662 1.00 41.16 296 HIS A O 1
#

Sequence (296 aa):
MFLHVESKPLTGIEEQLQQKETYKELDEESSTASESQNYASNMDSSTAGAVKAPCAFKLQPKTDTHKLNAQLAAPYPLCQGQLVYQPCDLKDTQWRWRDGVHYRHEGWHKHEKPCKIHLTYQRNQQFEATMKAHPLAGPLELLVGVHGLEGPSKLVSDISPIFLNKNRIGQRRCGIIKAARGDGTFLDTVKRLQEFVEKNQDRVVHHSLIPLVICIQTPWMWKVLGRSLTEEDPVNGLVSDAAHGPWVVEDLKSPPDVNLGILCRYPQLDTCLDFVLGWCICTAFSRALLSTIQVH

Radius of gyration: 32.28 Å; chains: 1; bounding box: 69×45×99 Å

Secondary structure (DSSP, 8-state):
-EEEEE----SSSHHHHHHHHTTSSS------------S-------------------BPPPSSHHHHHHHHHSPPTTT-PEEEEE----EEEEEEETTEEEEEEES---SPPPPP-PPPHHHHHHHHHHHHH-TT--HHHHHH--EETTEEPPPHHHH-GGGGSHHHHHHHHHHHHHHHH----HHHHHHHHHHHHHHTTTTEEEEEETTEEEEE--HHHHHHHTT---TTS-------TTSS-S-------PPS-------------TTTHHHHHHHHHHHHHHHHHHTSSS--

pLDDT: mean 72.74, std 22.88, range [26.27, 97.88]